Protein AF-A0A443RYJ1-F1 (afdb_monomer)

Nearest PDB structures (foldseek):
  1ex0-assembly1_A  TM=8.016E-01  e=7.151E-17  Homo sapiens
  1ggt-assembly1_B  TM=8.083E-01  e=1.925E-16  Homo sapiens
  1qrk-assembly1_A  TM=7.990E-01  e=4.206E-16  Homo sapiens
  5mhl-assembly2_B  TM=5.338E-01  e=6.058E-16  Homo sapiens
  5mho-assembly2_B  TM=5.524E-01  e=4.347E-14  Homo sapiens

Solvent-accessible surface area (backbone atoms only — not comparable to full-atom values): 17808 Å² total; per-residue (Å²): 108,95,91,37,70,67,52,54,51,51,52,53,52,52,32,58,76,70,74,47,83,57,54,92,80,34,75,87,70,40,74,78,73,61,84,78,42,59,46,78,46,81,45,71,63,94,70,47,59,59,56,49,69,49,56,37,35,44,37,40,33,30,73,32,90,55,64,43,64,28,44,39,35,40,39,31,29,16,25,40,89,84,73,45,77,71,35,79,47,46,76,50,74,48,81,42,79,45,50,47,62,33,71,52,78,46,82,46,79,49,49,35,88,54,35,53,92,45,54,40,58,82,48,24,34,37,40,40,39,38,40,39,41,95,85,49,74,41,73,53,71,50,74,52,56,40,53,81,63,68,57,47,75,49,63,66,60,62,44,55,47,75,37,81,46,61,38,35,43,40,45,63,40,69,33,88,54,67,36,39,81,27,33,39,39,37,40,33,95,74,37,80,72,45,77,47,79,50,78,61,42,48,49,63,38,74,46,79,48,76,46,80,47,58,40,80,55,56,44,77,42,60,35,42,38,37,39,37,26,78,66,78,42,73,34,56,38,76,48,71,30,37,27,40,68,80,79,81,79,76,66,75,76,78,71,54,66,70,64,54,50,55,50,49,54,55,50,51,52,53,53,53,50,53,52,50,55,50,50,55,51,51,53,52,50,50,54,52,51,53,53,52,54,51,55,55,56,54,56,58,60,65,70,68,79,77,77,90,83,90,88,135

InterPro domains:
  IPR008958 Transglutaminase, C-terminal [PF00927] (151-234)
  IPR013783 Immunoglobulin-like fold [G3DSA:2.60.40.10] (38-153)
  IPR013783 Immunoglobulin-like fold [G3DSA:2.60.40.10] (154-247)
  IPR036238 Transglutaminase, C-terminal domain superfamily [SSF49309] (37-135)
  IPR036238 Transglutaminase, C-terminal domain superfamily [SSF49309] (151-243)
  IPR050779 Protein-glutamine gamma-glutamyltransferases [PTHR11590] (2-244)

Structure (mmCIF, N/CA/C/O backbone):
data_AF-A0A443RYJ1-F1
#
_entry.id   AF-A0A443RYJ1-F1
#
loop_
_atom_site.group_PDB
_atom_site.id
_atom_site.type_symbol
_atom_site.label_atom_id
_atom_site.label_alt_id
_atom_site.label_comp_id
_atom_site.label_asym_id
_atom_site.label_entity_id
_atom_site.label_seq_id
_atom_site.pdbx_PDB_ins_code
_atom_site.Cartn_x
_atom_site.Cartn_y
_atom_site.Cartn_z
_atom_site.occupancy
_atom_site.B_iso_or_equiv
_atom_site.auth_seq_id
_atom_site.auth_comp_id
_atom_site.auth_asym_id
_atom_site.auth_atom_id
_atom_site.pdbx_PDB_model_num
ATOM 1 N N . MET A 1 1 ? -2.580 28.154 12.788 1.00 56.59 1 MET A N 1
ATOM 2 C CA . MET A 1 1 ? -2.345 26.842 13.431 1.00 56.59 1 MET A CA 1
ATOM 3 C C . MET A 1 1 ? -3.692 26.300 13.843 1.00 56.59 1 MET A C 1
ATOM 5 O O . MET A 1 1 ? -4.543 27.109 14.183 1.00 56.59 1 MET A O 1
ATOM 9 N N . GLU A 1 2 ? -3.867 24.984 13.816 1.00 75.62 2 GLU A N 1
ATOM 10 C CA . GLU A 1 2 ? -5.088 24.354 14.318 1.00 75.62 2 GLU A CA 1
ATOM 11 C C . GLU A 1 2 ? -5.260 24.658 15.823 1.00 75.62 2 GLU A C 1
ATOM 13 O O . GLU A 1 2 ? -4.316 24.532 16.605 1.00 75.62 2 GLU A O 1
ATOM 18 N N . GLY A 1 3 ? -6.439 25.135 16.216 1.00 79.31 3 GLY A N 1
ATOM 19 C CA . GLY A 1 3 ? -6.791 25.617 17.549 1.00 79.31 3 GLY A CA 1
ATOM 20 C C . GLY A 1 3 ? -6.580 27.115 17.810 1.00 79.31 3 GLY A C 1
ATOM 21 O O . GLY A 1 3 ? -6.865 27.556 18.928 1.00 79.31 3 GLY A O 1
ATOM 22 N N . SER A 1 4 ? -6.100 27.910 16.845 1.00 90.69 4 SER A N 1
ATOM 23 C CA . SER A 1 4 ? -5.816 29.336 17.085 1.00 90.69 4 SER A CA 1
ATOM 24 C C . SER A 1 4 ? -7.076 30.214 17.082 1.00 90.69 4 SER A C 1
ATOM 26 O O . SER A 1 4 ? -8.132 29.838 16.562 1.00 90.69 4 SER A O 1
ATOM 28 N N . TYR A 1 5 ? -6.982 31.406 17.683 1.00 90.69 5 TYR A N 1
ATOM 29 C CA . TYR A 1 5 ? -8.086 32.371 17.677 1.00 90.69 5 TYR A CA 1
ATOM 30 C C . TYR A 1 5 ? -8.423 32.808 16.246 1.00 90.69 5 TYR A C 1
ATOM 32 O O . TYR A 1 5 ? -9.590 32.845 15.863 1.00 90.69 5 TYR A O 1
ATOM 40 N N . GLU A 1 6 ? -7.396 33.057 15.437 1.00 92.56 6 GLU A N 1
ATOM 41 C CA . GLU A 1 6 ? -7.514 33.499 14.048 1.00 92.56 6 GLU A CA 1
ATOM 42 C C . GLU A 1 6 ? -8.189 32.443 13.171 1.00 92.56 6 GLU A C 1
ATOM 44 O O . GLU A 1 6 ? -9.046 32.776 12.354 1.00 92.56 6 GLU A O 1
ATOM 49 N N . GLU A 1 7 ? -7.852 31.164 13.357 1.00 91.44 7 GLU A N 1
ATOM 50 C CA . GLU A 1 7 ? -8.528 30.061 12.671 1.00 91.44 7 GLU A CA 1
ATOM 51 C C . GLU A 1 7 ? -10.011 30.013 13.053 1.00 91.44 7 GLU A C 1
ATOM 53 O O . GLU A 1 7 ? -10.878 29.936 12.181 1.00 91.44 7 GLU A O 1
ATOM 58 N N . ARG A 1 8 ? -10.314 30.109 14.353 1.00 89.50 8 ARG A N 1
ATOM 59 C CA . ARG A 1 8 ? -11.690 30.045 14.854 1.00 89.50 8 ARG A CA 1
ATOM 60 C C . ARG A 1 8 ? -12.530 31.224 14.357 1.00 89.50 8 ARG A C 1
ATOM 62 O O . ARG A 1 8 ? -13.692 31.022 14.003 1.00 89.50 8 ARG A O 1
ATOM 69 N N . GLU A 1 9 ? -11.967 32.426 14.296 1.00 90.81 9 GLU A N 1
ATOM 70 C CA . GLU A 1 9 ? -12.645 33.600 13.733 1.00 90.81 9 GLU A CA 1
ATOM 71 C C . GLU A 1 9 ? -12.829 33.489 12.216 1.00 90.81 9 GLU A C 1
ATOM 73 O O . GLU A 1 9 ? -13.923 33.753 11.710 1.00 90.81 9 GLU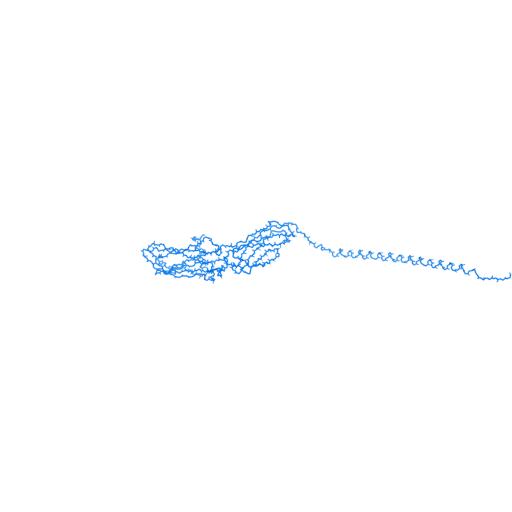 A O 1
ATOM 78 N N . SER A 1 10 ? -11.811 33.017 11.492 1.00 93.12 10 SER A N 1
ATOM 79 C CA . SER A 1 10 ? -11.907 32.739 10.054 1.00 93.12 10 SER A CA 1
ATOM 80 C C . SER A 1 10 ? -13.022 31.728 9.750 1.00 93.12 10 SER A C 1
ATOM 82 O O . SER A 1 10 ? -13.890 31.984 8.911 1.00 93.12 10 SER A O 1
ATOM 84 N N . TYR A 1 11 ? -13.076 30.628 10.509 1.00 90.75 11 TYR A N 1
ATOM 85 C CA . TYR A 1 11 ? -14.099 29.590 10.391 1.00 90.75 11 TYR A CA 1
ATOM 86 C C . TYR A 1 11 ? -15.515 30.131 10.631 1.00 90.75 11 TYR A C 1
ATOM 88 O O . TYR A 1 11 ? -16.419 29.897 9.824 1.00 90.75 11 TYR A O 1
ATOM 96 N N . LYS A 1 12 ? -15.717 30.910 11.703 1.00 89.88 12 LYS A N 1
ATOM 97 C CA . LYS A 1 12 ? -17.015 31.546 11.992 1.00 89.88 12 LYS A CA 1
ATOM 98 C C . LYS A 1 12 ? -17.438 32.502 10.877 1.00 89.88 12 LYS A C 1
ATOM 100 O O . LYS A 1 12 ? -18.604 32.502 10.480 1.00 89.88 12 LYS A O 1
ATOM 105 N N . LYS A 1 13 ? -16.505 33.317 10.373 1.00 92.69 13 LYS A N 1
ATOM 106 C CA . LYS A 1 13 ? -16.775 34.292 9.309 1.00 92.69 13 LYS A CA 1
ATOM 107 C C . LYS A 1 13 ? -17.199 33.597 8.015 1.00 92.69 13 LYS A C 1
ATOM 109 O O . LYS A 1 13 ? -18.188 34.013 7.416 1.00 92.69 13 LYS A O 1
ATOM 114 N N . ALA A 1 14 ? -16.507 32.523 7.637 1.00 93.25 14 ALA A N 1
ATOM 115 C CA . ALA A 1 14 ? -16.833 31.721 6.460 1.00 93.25 14 ALA A CA 1
ATOM 116 C C . ALA A 1 14 ? -18.205 31.033 6.581 1.00 93.25 14 ALA A C 1
ATOM 118 O O . ALA A 1 14 ? -19.018 31.104 5.659 1.00 93.25 14 ALA A O 1
ATOM 119 N N . ALA A 1 15 ? -18.502 30.424 7.736 1.00 92.25 15 ALA A N 1
ATOM 120 C CA . ALA A 1 15 ? -19.808 29.814 7.993 1.00 92.25 15 ALA A CA 1
ATOM 121 C C . ALA A 1 15 ? -20.946 30.838 7.838 1.00 92.25 15 ALA A C 1
ATOM 123 O O . ALA A 1 15 ? -21.931 30.583 7.144 1.00 92.25 15 ALA A O 1
ATOM 124 N N . LYS A 1 16 ? -20.758 32.043 8.395 1.00 90.50 16 LYS A N 1
ATOM 125 C CA . LYS A 1 16 ? -21.717 33.146 8.269 1.00 90.50 16 LYS A CA 1
ATOM 126 C C . LYS A 1 16 ? -21.886 33.612 6.820 1.00 90.50 16 LYS A C 1
ATOM 128 O O . LYS A 1 16 ? -23.019 33.827 6.404 1.00 90.50 16 LYS A O 1
ATOM 133 N N . SER A 1 17 ? -20.804 33.752 6.046 1.00 93.44 17 SER A N 1
ATOM 134 C CA . SER A 1 17 ? -20.896 34.172 4.637 1.00 93.44 17 SER A CA 1
ATOM 135 C C . SER A 1 17 ? -21.580 33.141 3.743 1.00 93.44 17 SER A C 1
ATOM 137 O O . SER A 1 17 ? -22.223 33.512 2.770 1.00 93.44 17 SER A O 1
ATOM 139 N N . LEU A 1 18 ? -21.457 31.856 4.082 1.00 92.50 18 LEU A N 1
ATOM 140 C CA . LEU A 1 18 ? -22.117 30.759 3.373 1.00 92.50 18 LEU A CA 1
ATOM 141 C C . LEU A 1 18 ? -23.562 30.527 3.849 1.00 92.50 18 LEU A C 1
ATOM 143 O O . LEU A 1 18 ? -24.242 29.661 3.309 1.00 92.50 18 LEU A O 1
ATOM 147 N N . GLY A 1 19 ? -24.032 31.264 4.863 1.00 89.88 19 GLY A N 1
ATOM 148 C CA . GLY A 1 19 ? -25.370 31.087 5.434 1.00 89.88 19 GLY A CA 1
ATOM 149 C C . GLY A 1 19 ? -25.571 29.739 6.134 1.00 89.88 19 GLY A C 1
ATOM 150 O O . GLY A 1 19 ? -26.708 29.316 6.326 1.00 89.88 19 GLY A O 1
ATOM 151 N N . ILE A 1 20 ? -24.486 29.055 6.513 1.00 88.00 20 ILE A N 1
ATOM 152 C CA . ILE A 1 20 ? -24.535 27.748 7.172 1.00 88.00 20 ILE A CA 1
ATOM 153 C C . ILE A 1 20 ? -24.283 27.884 8.674 1.00 88.00 20 ILE A C 1
ATOM 155 O O . ILE A 1 20 ? -23.434 28.652 9.126 1.00 88.00 20 ILE A O 1
ATOM 159 N N . LEU A 1 21 ? -25.003 27.086 9.460 1.00 82.06 21 LEU A N 1
ATOM 160 C CA . LEU A 1 21 ? -24.819 26.953 10.905 1.00 82.06 21 LEU A CA 1
ATOM 161 C C . LEU A 1 21 ? -24.220 25.574 11.199 1.00 82.06 21 LEU A C 1
ATOM 163 O O . LEU A 1 21 ? -24.965 24.615 11.409 1.00 82.06 21 LEU A O 1
ATOM 167 N N . PRO A 1 22 ? -22.883 25.433 11.182 1.00 81.44 22 PRO A N 1
ATOM 168 C CA . PRO A 1 22 ? -22.258 24.157 11.475 1.00 81.44 22 PRO A CA 1
ATOM 169 C C . PRO A 1 22 ? -22.555 23.747 12.920 1.00 81.44 22 PRO A C 1
ATOM 171 O O . PRO A 1 22 ? -22.496 24.560 13.846 1.00 81.44 22 PRO A O 1
ATOM 174 N N . VAL A 1 23 ? -22.840 22.458 13.114 1.00 79.38 23 VAL A N 1
ATOM 175 C CA . VAL A 1 23 ? -23.184 21.865 14.419 1.00 79.38 23 VAL A CA 1
ATOM 176 C C . VAL A 1 23 ? -22.124 22.177 15.482 1.00 79.38 23 VAL A C 1
ATOM 178 O O . VAL A 1 23 ? -22.462 22.412 16.635 1.00 79.38 23 VAL A O 1
ATOM 181 N N . SER A 1 24 ? -20.852 22.272 15.085 1.00 75.00 24 SER A N 1
ATOM 182 C CA . SER A 1 24 ? -19.718 22.631 15.949 1.00 75.00 24 SER A CA 1
ATOM 183 C C . SER A 1 24 ? -19.826 24.018 16.602 1.00 75.00 24 SER A C 1
ATOM 185 O O . SER A 1 24 ? -19.261 24.222 17.676 1.00 75.00 24 SER A O 1
ATOM 187 N N . LEU A 1 25 ? -20.539 24.968 15.986 1.00 76.12 25 LEU A N 1
ATOM 188 C CA . LEU A 1 25 ? -20.769 26.313 16.529 1.00 76.12 25 LEU A CA 1
ATOM 189 C C . LEU A 1 25 ? -22.054 26.401 17.359 1.00 76.12 25 LEU A C 1
ATOM 191 O O . LEU A 1 25 ? -22.255 27.387 18.067 1.00 76.12 25 LEU A O 1
ATOM 195 N N . ASN A 1 26 ? -22.913 25.381 17.301 1.00 75.19 26 ASN A N 1
ATOM 196 C CA . ASN A 1 26 ? -24.165 25.346 18.039 1.00 75.19 26 ASN A CA 1
ATOM 197 C C . ASN A 1 26 ? -24.058 24.398 19.239 1.00 75.19 26 ASN A C 1
ATOM 199 O O . ASN A 1 26 ? -24.340 23.205 19.145 1.00 75.19 26 ASN A O 1
ATOM 203 N N . ALA A 1 27 ? -23.705 24.956 20.397 1.00 65.69 27 ALA A N 1
ATOM 204 C CA . ALA A 1 27 ? -23.545 24.213 21.648 1.00 65.69 27 ALA A CA 1
ATOM 205 C C . ALA A 1 27 ? -24.803 23.436 22.097 1.00 65.69 27 ALA A C 1
ATOM 207 O O . ALA A 1 27 ? -24.683 22.516 22.902 1.00 65.69 27 ALA A O 1
ATOM 208 N N . SER A 1 28 ? -25.990 23.787 21.586 1.00 65.94 28 SER A N 1
ATOM 209 C CA . SER A 1 28 ? -27.242 23.059 21.840 1.00 65.94 28 SER A CA 1
ATOM 210 C C . SER A 1 28 ? -27.371 21.789 20.985 1.00 65.94 28 SER A C 1
ATOM 212 O O . SER A 1 28 ? -27.963 20.805 21.420 1.00 65.94 28 SER A O 1
ATOM 214 N N . LEU A 1 29 ? -26.789 21.796 19.778 1.00 62.88 29 LEU A N 1
ATOM 215 C CA . LEU A 1 29 ? -26.791 20.663 18.845 1.00 62.88 29 LEU A CA 1
ATOM 216 C C . LEU A 1 29 ? -25.584 19.740 19.025 1.00 62.88 29 LEU A C 1
ATOM 218 O O . LEU A 1 29 ? -25.635 18.589 18.596 1.00 62.88 29 LEU A O 1
ATOM 222 N N . VAL A 1 30 ? -24.508 20.215 19.660 1.00 61.97 30 VAL A N 1
ATOM 223 C CA . VAL A 1 30 ? -23.423 19.340 20.109 1.00 61.97 30 VAL A CA 1
ATOM 224 C C . VAL A 1 30 ? -23.990 18.457 21.221 1.00 61.97 30 VAL A C 1
ATOM 226 O O . VAL A 1 30 ? -24.342 18.982 22.282 1.00 61.97 30 VAL A O 1
ATOM 229 N N . PRO A 1 31 ? -24.081 17.125 21.035 1.00 58.62 31 PRO A N 1
ATOM 230 C CA . PRO A 1 31 ? -24.503 16.245 22.109 1.00 58.62 31 PRO A CA 1
ATOM 231 C C . PRO A 1 31 ? -23.588 16.514 23.299 1.00 58.62 31 PRO A C 1
ATOM 233 O O . PRO A 1 31 ? -22.368 16.382 23.167 1.00 58.62 31 PRO A O 1
ATOM 236 N N . LYS A 1 32 ? -24.147 16.913 24.453 1.00 56.31 32 LYS A N 1
ATOM 237 C CA . LYS A 1 32 ? -23.387 16.944 25.708 1.00 56.31 32 LYS A CA 1
ATOM 238 C C . LYS A 1 32 ? -22.836 15.541 25.865 1.00 56.31 32 LYS A C 1
ATOM 240 O O . LYS A 1 32 ? -23.599 14.636 26.196 1.00 56.31 32 LYS A O 1
ATOM 245 N N . SER A 1 33 ? -21.561 15.324 25.539 1.00 56.47 33 SER A N 1
ATOM 246 C CA . SER A 1 33 ? -21.002 13.985 25.578 1.00 56.47 33 SER A CA 1
ATOM 247 C C . SER A 1 33 ? -21.109 13.544 27.028 1.00 56.47 33 SER A C 1
ATOM 249 O O . SER A 1 33 ? -20.372 14.046 27.883 1.00 56.47 33 SER A O 1
ATOM 251 N N . GLY A 1 34 ? -22.066 12.664 27.335 1.00 58.44 34 GLY A N 1
ATOM 252 C CA . GLY A 1 34 ? -22.087 11.985 28.620 1.00 58.44 34 GLY A CA 1
ATOM 253 C C . GLY A 1 34 ? -20.680 11.448 28.838 1.00 58.44 34 GLY A C 1
ATOM 254 O O . GLY A 1 34 ? -20.067 10.994 27.871 1.00 58.44 34 GLY A O 1
ATOM 255 N N . LYS A 1 35 ? -20.132 11.606 30.053 1.00 65.31 35 LYS A N 1
ATOM 256 C CA . LYS A 1 35 ? -18.740 11.236 30.362 1.00 65.31 35 LYS A CA 1
ATOM 257 C C . LYS A 1 35 ? -18.427 9.894 29.696 1.00 65.31 35 LYS A C 1
ATOM 259 O O . LYS A 1 35 ? -19.008 8.873 30.073 1.00 65.31 35 LYS A O 1
ATOM 264 N N . ARG A 1 36 ? -17.604 9.935 28.642 1.00 72.88 36 ARG A N 1
ATOM 265 C CA . ARG A 1 36 ? -17.245 8.738 27.890 1.00 72.88 36 ARG A CA 1
ATOM 266 C C . ARG A 1 36 ? -16.379 7.906 28.813 1.00 72.88 36 ARG A C 1
ATOM 268 O O . ARG A 1 36 ? -15.362 8.371 29.318 1.00 72.88 36 ARG A O 1
ATOM 275 N N . ASP A 1 37 ? -16.847 6.700 29.085 1.00 85.25 37 ASP A N 1
ATOM 276 C CA . ASP A 1 37 ? -16.204 5.804 30.041 1.00 85.25 37 ASP A CA 1
ATOM 277 C C . ASP A 1 37 ? -15.295 4.788 29.336 1.00 85.25 37 ASP A C 1
ATOM 279 O O . ASP A 1 37 ? -14.469 4.161 29.993 1.00 85.25 37 ASP A O 1
ATOM 283 N N . VAL A 1 38 ? -15.457 4.599 28.023 1.00 90.88 38 VAL A N 1
ATOM 284 C CA . VAL A 1 38 ? -14.707 3.630 27.218 1.00 90.88 38 VAL A CA 1
ATOM 285 C C . VAL A 1 38 ? -13.989 4.374 26.103 1.00 90.88 38 VAL A C 1
ATOM 287 O O . VAL A 1 38 ? -14.617 5.132 25.372 1.00 90.88 38 VAL A O 1
ATOM 290 N N . PHE A 1 39 ? -12.688 4.135 25.983 1.00 93.19 39 PHE A N 1
ATOM 291 C CA . PHE A 1 39 ? -11.826 4.724 24.963 1.00 93.19 39 PHE A CA 1
ATOM 292 C C . PHE A 1 39 ? -11.201 3.626 24.108 1.00 93.19 39 PHE A C 1
ATOM 294 O O . PHE A 1 39 ? -10.863 2.557 24.625 1.00 93.19 39 PHE A O 1
ATOM 301 N N . ILE A 1 40 ? -11.018 3.908 22.820 1.00 95.62 40 ILE A N 1
ATOM 302 C CA . ILE A 1 40 ? -10.420 2.986 21.851 1.00 95.62 40 ILE A CA 1
ATOM 303 C C . ILE A 1 40 ? -9.136 3.605 21.308 1.00 95.62 40 ILE A C 1
ATOM 305 O O . ILE A 1 40 ? -9.076 4.800 21.031 1.00 95.62 40 ILE A O 1
ATOM 309 N N . LYS A 1 41 ? -8.106 2.782 21.124 1.00 96.94 41 LYS A N 1
ATOM 310 C CA . LYS A 1 41 ? -6.916 3.145 20.357 1.00 96.94 41 LYS A CA 1
ATOM 311 C C . LYS A 1 41 ? -6.502 1.997 19.451 1.00 96.94 41 LYS A C 1
ATOM 313 O O . LYS A 1 41 ? -6.338 0.871 19.922 1.00 96.94 41 LYS A O 1
ATOM 318 N N . ILE A 1 42 ? -6.274 2.298 18.179 1.00 97.75 42 ILE A N 1
ATOM 319 C CA . ILE A 1 42 ? -5.706 1.356 17.214 1.00 97.75 42 ILE A CA 1
ATOM 320 C C . ILE A 1 42 ? -4.185 1.546 17.194 1.00 97.75 42 ILE A C 1
ATOM 322 O O . ILE A 1 42 ? -3.675 2.666 17.260 1.00 97.75 42 ILE A O 1
ATOM 326 N N . LYS A 1 43 ? -3.442 0.440 17.150 1.00 96.81 43 LYS A N 1
ATOM 327 C CA . LYS A 1 43 ? -2.006 0.425 16.858 1.00 96.81 43 LYS A CA 1
ATOM 328 C C . LYS A 1 43 ? -1.751 -0.499 15.676 1.00 96.81 43 LYS A C 1
ATOM 330 O O . LYS A 1 43 ? -1.882 -1.717 15.807 1.00 96.81 43 LYS A O 1
ATOM 335 N N . THR A 1 44 ? -1.370 0.094 14.559 1.00 95.38 44 THR A N 1
ATOM 336 C CA . THR A 1 44 ? -0.912 -0.579 13.342 1.00 95.38 44 THR A CA 1
ATOM 337 C C . THR A 1 44 ? 0.611 -0.756 13.366 1.00 95.38 44 THR A C 1
ATOM 339 O O . THR A 1 44 ? 1.288 -0.135 14.197 1.00 95.38 44 THR A O 1
ATOM 342 N N . PRO A 1 45 ? 1.171 -1.635 12.519 1.00 92.50 45 PRO A N 1
ATOM 343 C CA . PRO A 1 45 ? 2.610 -1.676 12.302 1.00 92.50 45 PRO A CA 1
ATOM 344 C C . PRO A 1 45 ? 3.065 -0.403 11.574 1.00 92.50 45 PRO A C 1
ATOM 346 O O . PRO A 1 45 ? 2.294 0.207 10.836 1.00 92.50 45 PRO A O 1
ATOM 349 N N . THR A 1 46 ? 4.320 -0.001 11.784 1.00 89.06 46 THR A N 1
ATOM 350 C CA . THR A 1 46 ? 4.902 1.162 11.093 1.00 89.06 46 THR A CA 1
ATOM 351 C C . THR A 1 46 ? 5.067 0.894 9.599 1.00 89.06 46 THR A C 1
ATOM 353 O O . THR A 1 46 ? 4.797 1.766 8.783 1.00 89.06 46 THR A O 1
ATOM 356 N N . THR A 1 47 ? 5.491 -0.320 9.252 1.00 88.12 47 THR A N 1
ATOM 357 C CA . THR A 1 47 ? 5.651 -0.806 7.881 1.00 88.12 47 THR A CA 1
ATOM 358 C C . THR A 1 47 ? 5.151 -2.246 7.804 1.00 88.12 47 THR A C 1
ATOM 360 O O . THR A 1 47 ? 5.233 -2.993 8.784 1.00 88.12 47 THR A O 1
ATOM 363 N N . ALA A 1 48 ? 4.613 -2.645 6.653 1.00 91.81 48 ALA A N 1
ATOM 364 C CA . ALA A 1 48 ? 4.361 -4.048 6.344 1.00 91.81 48 ALA A CA 1
ATOM 365 C C . ALA A 1 48 ? 4.562 -4.286 4.852 1.00 91.81 48 ALA A C 1
ATOM 367 O O . ALA A 1 48 ? 4.114 -3.490 4.022 1.00 91.81 48 ALA A O 1
ATOM 368 N N . ASN A 1 49 ? 5.205 -5.402 4.527 1.00 90.19 49 ASN A N 1
ATOM 369 C CA . ASN A 1 49 ? 5.396 -5.805 3.146 1.00 90.19 49 ASN A CA 1
ATOM 370 C C . ASN A 1 49 ? 4.091 -6.344 2.572 1.00 90.19 49 ASN A C 1
ATOM 372 O O . ASN A 1 49 ? 3.327 -7.050 3.239 1.00 90.19 49 ASN A O 1
ATOM 376 N N . LEU A 1 50 ? 3.875 -6.060 1.295 1.00 90.12 50 LEU A N 1
ATOM 377 C CA . LEU A 1 50 ? 2.802 -6.672 0.536 1.00 90.12 50 LEU A CA 1
ATOM 378 C C . LEU A 1 50 ? 3.033 -8.188 0.415 1.00 90.12 50 LEU A C 1
ATOM 380 O O . LEU A 1 50 ? 4.091 -8.626 -0.032 1.00 90.12 50 LEU A O 1
ATOM 384 N N . GLY A 1 51 ? 2.032 -8.985 0.789 1.00 89.25 51 GLY A N 1
ATOM 385 C CA . GLY A 1 51 ? 2.097 -10.449 0.744 1.00 89.25 51 GLY A CA 1
ATOM 386 C C . GLY A 1 51 ? 2.482 -11.121 2.063 1.00 89.25 51 GLY A C 1
ATOM 387 O O . GLY A 1 51 ? 2.426 -12.351 2.148 1.00 89.25 51 GLY A O 1
ATOM 388 N N . ASP A 1 52 ? 2.797 -10.340 3.098 1.00 91.19 52 ASP A N 1
ATOM 389 C CA . ASP A 1 52 ? 3.035 -10.834 4.452 1.00 91.19 52 ASP A CA 1
ATOM 390 C C . ASP A 1 52 ? 1.782 -10.740 5.329 1.00 91.19 52 ASP A C 1
ATOM 392 O O . ASP A 1 52 ? 0.906 -9.889 5.158 1.00 91.19 52 ASP A O 1
ATOM 396 N N . THR A 1 53 ? 1.678 -11.636 6.305 1.00 93.12 53 THR A N 1
ATOM 397 C CA . THR A 1 53 ? 0.650 -11.525 7.340 1.00 93.12 53 THR A CA 1
ATOM 398 C C . THR A 1 53 ? 0.966 -10.314 8.211 1.00 93.12 53 THR A C 1
ATOM 400 O O . THR A 1 53 ? 2.039 -10.258 8.811 1.00 93.12 53 THR A O 1
ATOM 403 N N . PHE A 1 54 ? 0.031 -9.373 8.338 1.00 93.94 54 PHE A N 1
ATOM 404 C CA . PHE A 1 54 ? 0.191 -8.235 9.243 1.00 93.94 54 PHE A CA 1
ATOM 405 C C . PHE A 1 54 ? -0.732 -8.372 10.454 1.00 93.94 54 PHE A C 1
ATOM 407 O O . PHE A 1 54 ? -1.747 -9.075 10.432 1.00 93.94 54 PHE A O 1
ATOM 414 N N . SER A 1 55 ? -0.360 -7.707 11.546 1.00 95.00 55 SER A N 1
ATOM 415 C CA . SER A 1 55 ? -1.163 -7.679 12.765 1.00 95.00 55 SER A CA 1
ATOM 416 C C . SER A 1 55 ? -1.356 -6.257 13.257 1.00 95.00 55 SER A C 1
ATOM 418 O O . SER A 1 55 ? -0.449 -5.430 13.179 1.00 95.00 55 SER A O 1
ATOM 420 N N . PHE A 1 56 ? -2.539 -5.979 13.787 1.00 96.56 56 PHE A N 1
ATOM 421 C CA . PHE A 1 56 ? -2.844 -4.718 14.447 1.00 96.56 56 PHE A CA 1
ATOM 422 C C . PHE A 1 56 ? -3.481 -4.983 15.805 1.00 96.56 56 PHE A C 1
ATOM 424 O O . PHE A 1 56 ? -3.998 -6.068 16.090 1.00 96.56 56 PHE A O 1
ATOM 431 N N . ARG A 1 57 ? -3.404 -3.982 16.677 1.00 97.44 57 ARG A N 1
ATOM 432 C CA . ARG A 1 57 ? -3.873 -4.083 18.056 1.00 97.44 57 ARG A CA 1
ATOM 433 C C . ARG A 1 57 ?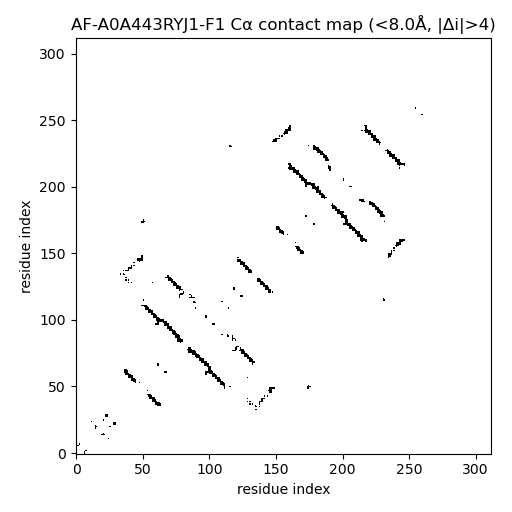 -4.948 -3.057 18.319 1.00 97.44 57 ARG A C 1
ATOM 435 O O . ARG A 1 57 ? -4.762 -1.876 18.036 1.00 97.44 57 ARG A O 1
ATOM 442 N N . VAL A 1 58 ? -6.033 -3.510 18.926 1.00 97.56 58 VAL A N 1
ATOM 443 C CA . VAL A 1 58 ? -7.083 -2.645 19.456 1.00 97.56 58 VAL A CA 1
ATOM 444 C C . VAL A 1 58 ? -6.940 -2.615 20.967 1.00 97.56 58 VAL A C 1
ATOM 446 O O . VAL A 1 58 ? -7.019 -3.649 21.629 1.00 97.56 58 VAL A O 1
ATOM 449 N N . ILE A 1 59 ? -6.703 -1.426 21.508 1.00 97.31 59 ILE A N 1
ATOM 450 C CA . ILE A 1 59 ? -6.594 -1.175 22.941 1.00 97.31 59 ILE A CA 1
ATOM 451 C C . ILE A 1 59 ? -7.900 -0.530 23.388 1.00 97.31 59 ILE A C 1
ATOM 453 O O . ILE A 1 59 ? -8.222 0.579 22.965 1.00 97.31 59 ILE A O 1
ATOM 457 N N . LEU A 1 60 ? -8.634 -1.223 24.252 1.00 95.94 60 LEU A N 1
ATOM 458 C CA . LEU A 1 60 ? -9.836 -0.713 24.898 1.00 95.94 60 LEU A CA 1
ATOM 459 C C . LEU A 1 60 ? -9.510 -0.324 26.332 1.00 95.94 60 LEU A C 1
ATOM 461 O O . LEU A 1 60 ? -8.994 -1.145 27.085 1.00 95.94 60 LEU A O 1
ATOM 465 N N . ARG A 1 61 ? -9.837 0.903 26.730 1.00 95.25 61 ARG A N 1
ATOM 466 C CA . ARG A 1 61 ? -9.628 1.398 28.094 1.00 95.25 61 ARG A CA 1
ATOM 467 C C . ARG A 1 61 ? -10.956 1.760 28.734 1.00 95.25 61 ARG A C 1
ATOM 469 O O . ARG A 1 61 ? -11.673 2.615 28.223 1.00 95.25 61 ARG A O 1
ATOM 476 N N . ASN A 1 62 ? -11.241 1.166 29.888 1.00 94.44 62 ASN A N 1
ATOM 477 C CA . ASN A 1 62 ? -12.360 1.546 30.738 1.00 94.44 62 ASN A CA 1
ATOM 478 C C . ASN A 1 62 ? -11.883 2.554 31.794 1.00 94.44 62 ASN A C 1
ATOM 480 O O . ASN A 1 62 ? -11.118 2.209 32.687 1.00 94.44 62 ASN A O 1
ATOM 484 N N . ALA A 1 63 ? -12.339 3.800 31.721 1.00 91.25 63 ALA A N 1
ATOM 485 C CA . ALA A 1 63 ? -12.075 4.826 32.731 1.00 91.25 63 ALA A CA 1
ATOM 486 C C . ALA A 1 63 ? -13.049 4.759 33.926 1.00 91.25 63 ALA A C 1
ATOM 488 O O . ALA A 1 63 ? -12.835 5.416 34.947 1.00 91.25 63 ALA A O 1
ATOM 489 N N . SER A 1 64 ? -14.112 3.958 33.821 1.00 89.06 64 SER A N 1
ATOM 490 C CA . SER A 1 64 ? -15.138 3.817 34.852 1.00 89.06 64 SER A CA 1
ATOM 491 C C . SER A 1 64 ? -14.631 3.016 36.062 1.00 89.06 64 SER A C 1
ATOM 493 O O . SER A 1 64 ? -13.870 2.055 35.906 1.00 89.06 64 SER A O 1
ATOM 495 N N . PRO A 1 65 ? -15.105 3.324 37.285 1.00 90.81 65 PRO A N 1
ATOM 496 C CA . PRO A 1 65 ? -14.858 2.493 38.466 1.00 90.81 65 PRO A CA 1
ATOM 497 C C . PRO A 1 65 ? -15.677 1.188 38.475 1.00 90.81 65 PRO A C 1
ATOM 499 O O . PRO A 1 65 ? -15.499 0.367 39.372 1.00 90.81 65 PRO A O 1
ATOM 502 N N . LYS A 1 66 ? -16.574 0.986 37.500 1.00 92.31 66 LYS A N 1
ATOM 503 C CA . LYS A 1 66 ? -17.381 -0.232 37.326 1.00 92.31 66 LYS A CA 1
ATOM 504 C C . LYS A 1 66 ? -16.917 -1.001 36.089 1.00 92.31 66 LYS A C 1
ATOM 506 O O . LYS A 1 66 ? -16.489 -0.385 35.113 1.00 92.31 66 LYS A O 1
ATOM 511 N N . SER A 1 67 ? -17.030 -2.327 36.117 1.00 93.00 67 SER A N 1
ATOM 512 C CA . SER A 1 67 ? -16.811 -3.154 34.927 1.00 93.00 67 SER A CA 1
ATOM 513 C C . SER A 1 67 ? -17.835 -2.824 33.838 1.00 93.00 67 SER A C 1
ATOM 515 O O . SER A 1 67 ? -18.950 -2.362 34.114 1.00 93.00 67 SER A O 1
ATOM 517 N N . LYS A 1 68 ? -17.440 -3.027 32.581 1.00 91.81 68 LYS A N 1
ATOM 518 C CA . LYS A 1 68 ? -18.252 -2.698 31.410 1.00 91.81 68 LYS A CA 1
ATOM 519 C C . LYS A 1 68 ? -18.296 -3.867 30.443 1.00 91.81 68 LYS A C 1
ATOM 521 O O . LYS A 1 68 ? -17.264 -4.444 30.120 1.00 91.81 68 LYS A O 1
ATOM 526 N N . LYS A 1 69 ? -19.502 -4.169 29.964 1.00 94.50 69 LYS A N 1
ATOM 527 C CA . LYS A 1 69 ? -19.721 -5.013 28.789 1.00 94.50 69 LYS A CA 1
ATOM 528 C C . LYS A 1 69 ? -19.778 -4.110 27.561 1.00 94.50 69 LYS A C 1
ATOM 530 O O . LYS A 1 69 ? -20.506 -3.114 27.565 1.00 94.50 69 LYS A O 1
ATOM 535 N N . VAL A 1 70 ? -18.983 -4.442 26.557 1.00 95.00 70 VAL A N 1
ATOM 536 C CA . VAL A 1 70 ? -18.798 -3.669 25.331 1.00 95.00 70 VAL A CA 1
ATOM 537 C C . VAL A 1 70 ? -18.955 -4.612 24.146 1.00 95.00 70 VAL A C 1
ATOM 539 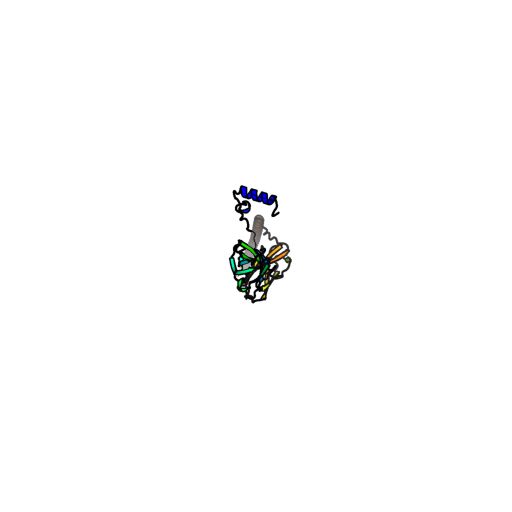O O . VAL A 1 70 ? -18.303 -5.652 24.105 1.00 95.00 70 VAL A O 1
ATOM 542 N N . LEU A 1 71 ? -19.797 -4.248 23.182 1.00 96.44 71 LEU A N 1
ATOM 543 C CA . LEU A 1 71 ? -19.813 -4.882 21.868 1.00 96.44 71 LEU A CA 1
ATOM 544 C C . LEU A 1 71 ? -18.761 -4.183 21.006 1.00 96.44 71 LEU A C 1
ATOM 546 O O . LEU A 1 71 ? -18.932 -3.017 20.646 1.00 96.44 71 LEU A O 1
ATOM 550 N N . LEU A 1 72 ? -17.661 -4.878 20.737 1.00 97.19 72 LEU A N 1
ATOM 551 C CA . LEU A 1 72 ? -16.583 -4.402 19.885 1.00 97.19 72 LEU A CA 1
ATOM 552 C C . LEU A 1 72 ? -16.782 -4.931 18.467 1.00 97.19 72 LEU A C 1
ATOM 554 O O . LEU A 1 72 ? -16.719 -6.143 18.268 1.00 97.19 72 LEU A O 1
ATOM 558 N N . SER A 1 73 ? -16.939 -4.029 17.507 1.00 97.88 73 SER A N 1
ATOM 559 C CA . SER A 1 73 ? -16.945 -4.332 16.078 1.00 97.88 73 SER A CA 1
ATOM 560 C C . SER A 1 73 ? -15.677 -3.790 15.429 1.00 97.88 73 SER A C 1
ATOM 562 O O . SER A 1 73 ? -15.274 -2.661 15.701 1.00 97.88 73 SER A O 1
ATOM 564 N N . VAL A 1 74 ? -15.047 -4.599 14.584 1.00 97.81 74 VAL A N 1
ATOM 565 C CA . VAL A 1 74 ? -13.849 -4.248 13.820 1.00 97.81 74 VAL A CA 1
ATOM 566 C C . VAL A 1 74 ? -14.104 -4.573 12.363 1.00 97.81 74 VAL A C 1
ATOM 568 O O . VAL A 1 74 ? -14.460 -5.711 12.054 1.00 97.81 74 VAL A O 1
ATOM 571 N N . VAL A 1 75 ? -13.883 -3.596 11.493 1.00 97.62 75 VAL A N 1
ATOM 572 C CA . VAL A 1 75 ? -13.966 -3.743 10.040 1.00 97.62 75 VAL A CA 1
ATOM 573 C C . VAL A 1 75 ? -12.632 -3.315 9.446 1.00 97.62 75 VAL A C 1
ATOM 575 O O . VAL A 1 75 ? -12.054 -2.309 9.848 1.00 97.62 75 VAL A O 1
ATOM 578 N N . VAL A 1 76 ? -12.121 -4.116 8.521 1.00 97.44 76 VAL A N 1
ATOM 579 C CA . VAL A 1 76 ? -10.947 -3.803 7.713 1.00 97.44 76 VAL A CA 1
ATOM 580 C C . VAL A 1 76 ? -11.393 -3.799 6.263 1.00 97.44 76 VAL A C 1
ATOM 582 O O . VAL A 1 76 ? -11.884 -4.818 5.769 1.00 97.44 76 VAL A O 1
ATOM 585 N N . SER A 1 77 ? -11.226 -2.672 5.589 1.00 97.00 77 SER A N 1
ATOM 586 C CA . SER A 1 77 ? -11.569 -2.475 4.181 1.00 97.00 77 SER A CA 1
ATOM 587 C C . SER A 1 77 ? -10.348 -2.011 3.398 1.00 97.00 77 SER A C 1
ATOM 589 O O . SER A 1 77 ? -9.461 -1.359 3.945 1.00 97.00 77 SER A O 1
ATOM 591 N N . SER A 1 78 ? -10.275 -2.356 2.116 1.00 95.56 78 SER A N 1
ATOM 592 C CA . SER A 1 78 ? -9.447 -1.604 1.174 1.00 95.56 78 SER A CA 1
ATOM 593 C C . SER A 1 78 ? -10.155 -0.302 0.815 1.00 95.56 78 SER A C 1
ATOM 595 O O . SER A 1 78 ? -11.387 -0.259 0.752 1.00 95.56 78 SER A O 1
ATOM 597 N N . VAL A 1 79 ? -9.385 0.762 0.602 1.00 94.62 79 VAL A N 1
ATOM 598 C CA . VAL A 1 79 ? -9.923 2.095 0.309 1.00 94.62 79 VAL A CA 1
ATOM 599 C C . VAL A 1 79 ? -9.327 2.651 -0.970 1.00 94.62 79 VAL A C 1
ATOM 601 O O . VAL A 1 79 ? -8.132 2.513 -1.223 1.00 94.62 79 VAL A O 1
ATOM 604 N N . TYR A 1 80 ? -10.170 3.311 -1.756 1.00 92.81 80 TYR A N 1
ATOM 605 C CA . TYR A 1 80 ? -9.721 4.123 -2.879 1.00 92.81 80 TYR A CA 1
ATOM 606 C C . TYR A 1 80 ? -9.005 5.378 -2.374 1.00 92.81 80 TYR A C 1
ATOM 608 O O . TYR A 1 80 ? -9.240 5.848 -1.255 1.00 92.81 80 TYR A O 1
ATOM 616 N N . TYR A 1 81 ? -8.196 5.998 -3.234 1.00 86.56 81 TYR A N 1
ATOM 617 C CA . TYR A 1 81 ? -7.575 7.290 -2.911 1.00 86.56 81 TYR A CA 1
ATOM 618 C C . TYR A 1 81 ? -8.610 8.397 -2.633 1.00 86.56 81 TYR A C 1
ATOM 620 O O . TYR A 1 81 ? -8.311 9.362 -1.931 1.00 86.56 81 TYR A O 1
ATOM 628 N N . SER A 1 82 ? -9.826 8.254 -3.175 1.00 90.50 82 SER A N 1
ATOM 629 C CA . SER A 1 82 ? -10.982 9.135 -2.964 1.00 90.50 82 SER A CA 1
ATOM 630 C C . SER A 1 82 ? -11.664 8.952 -1.607 1.00 90.50 82 SER A C 1
ATOM 632 O O . SER A 1 82 ? -12.685 9.583 -1.348 1.00 90.50 82 SER A O 1
ATOM 634 N N . ASP A 1 83 ? -11.118 8.090 -0.752 1.00 88.81 83 ASP A N 1
ATOM 635 C CA . ASP A 1 83 ? -11.613 7.788 0.588 1.00 88.81 83 ASP A CA 1
ATOM 636 C C . ASP A 1 83 ? -12.939 7.014 0.657 1.00 88.81 83 ASP A C 1
ATOM 638 O O . ASP A 1 83 ? -13.578 6.922 1.707 1.00 88.81 83 ASP A O 1
ATOM 642 N N . SER A 1 84 ? -13.348 6.410 -0.455 1.00 91.44 84 SER A N 1
ATOM 643 C CA . SER A 1 84 ? -14.447 5.449 -0.489 1.00 91.44 84 SER A CA 1
ATOM 644 C C . SER A 1 84 ? -13.942 4.040 -0.184 1.00 91.44 84 SER A C 1
ATOM 646 O O . SER A 1 84 ? -12.898 3.624 -0.694 1.00 91.44 84 SER A O 1
ATOM 648 N N . ASP A 1 85 ? -14.700 3.292 0.617 1.00 92.50 85 ASP A N 1
ATOM 649 C CA . ASP A 1 85 ? -14.446 1.868 0.826 1.00 92.50 85 ASP A CA 1
ATOM 650 C C . ASP A 1 85 ? -14.668 1.092 -0.470 1.00 92.50 85 ASP A C 1
ATOM 652 O O . ASP A 1 85 ? -15.605 1.365 -1.223 1.00 92.50 85 ASP A O 1
ATOM 656 N N . ALA A 1 86 ? -13.803 0.113 -0.714 1.00 93.62 86 ALA A N 1
ATOM 657 C CA . ALA A 1 86 ? -13.875 -0.731 -1.890 1.00 93.62 86 ALA A CA 1
ATOM 658 C C . ALA A 1 86 ? -14.336 -2.147 -1.541 1.00 93.62 86 ALA A C 1
ATOM 660 O O . ALA A 1 86 ? -15.467 -2.528 -1.837 1.00 93.62 86 ALA A O 1
ATOM 661 N N . TYR A 1 87 ? -13.488 -2.920 -0.859 1.00 95.75 87 TYR A N 1
ATOM 662 C CA . TYR A 1 87 ? -13.807 -4.287 -0.459 1.00 95.75 87 TYR A CA 1
ATOM 663 C C . TYR A 1 87 ? -13.547 -4.505 1.025 1.00 95.75 87 TYR A C 1
ATOM 665 O O . TYR A 1 87 ? -12.504 -4.130 1.559 1.00 95.75 87 TYR A O 1
ATOM 673 N N . THR A 1 88 ? -14.464 -5.202 1.697 1.00 96.56 88 THR A N 1
ATOM 674 C CA . THR A 1 88 ? -14.237 -5.669 3.066 1.00 96.56 88 THR A CA 1
ATOM 675 C C . THR A 1 88 ? -13.267 -6.855 3.070 1.00 96.56 88 THR A C 1
ATOM 677 O O . THR A 1 88 ? -13.539 -7.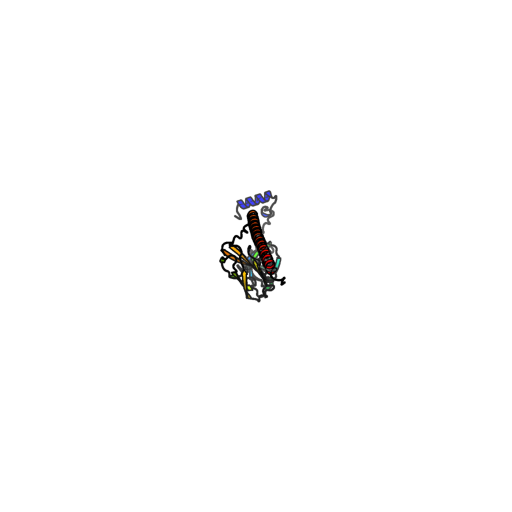936 2.535 1.00 96.56 88 THR A O 1
ATOM 680 N N . ILE A 1 89 ? -12.118 -6.651 3.705 1.00 96.31 89 ILE A N 1
ATOM 681 C CA . ILE A 1 89 ? -11.064 -7.650 3.897 1.00 96.31 89 ILE A CA 1
ATOM 682 C C . ILE A 1 89 ? -11.422 -8.550 5.075 1.00 96.31 89 ILE A C 1
ATOM 684 O O . ILE A 1 89 ? -11.456 -9.769 4.929 1.00 96.31 89 ILE A O 1
ATOM 688 N N . TYR A 1 90 ? -11.737 -7.943 6.219 1.00 95.69 90 TYR A N 1
ATOM 689 C CA . TYR A 1 90 ? -12.029 -8.638 7.468 1.00 95.69 90 TYR A CA 1
ATOM 690 C C . TYR A 1 90 ? -13.134 -7.905 8.230 1.00 95.69 90 TYR A C 1
ATOM 692 O O . TYR A 1 90 ? -13.164 -6.678 8.262 1.00 95.69 90 TYR A O 1
ATOM 700 N N . SER A 1 91 ? -14.033 -8.647 8.871 1.00 96.38 91 SER A N 1
ATOM 701 C CA . SER A 1 91 ? -15.062 -8.084 9.744 1.00 96.38 91 SER A CA 1
ATOM 702 C C . SER A 1 91 ? -15.305 -9.009 10.927 1.00 96.38 91 SER A C 1
ATOM 704 O O . SER A 1 91 ? -15.376 -10.228 10.773 1.00 96.38 91 SER A O 1
ATOM 706 N N . SER A 1 92 ? -15.413 -8.441 12.125 1.00 96.44 92 SER A N 1
ATOM 707 C CA . SER A 1 92 ? -15.736 -9.203 13.328 1.00 96.44 92 SER A CA 1
ATOM 708 C C . SER A 1 92 ? -16.479 -8.352 14.343 1.00 96.44 92 SER A C 1
ATOM 710 O O . SER A 1 92 ? -16.212 -7.160 14.475 1.00 96.44 92 SER A O 1
ATOM 712 N N . ALA A 1 93 ? -17.368 -8.983 15.103 1.00 96.62 93 ALA A N 1
ATOM 713 C CA . ALA A 1 93 ? -18.031 -8.376 16.245 1.00 96.62 93 ALA A CA 1
ATOM 714 C C . ALA A 1 93 ? -17.972 -9.333 17.437 1.00 96.62 93 ALA A C 1
ATOM 716 O O . ALA A 1 93 ? -18.216 -10.531 17.289 1.00 96.62 93 ALA A O 1
ATOM 717 N N . LYS A 1 94 ? -17.637 -8.825 18.625 1.00 96.06 94 LYS A N 1
ATOM 718 C CA . LYS A 1 94 ? -17.584 -9.636 19.847 1.00 96.06 94 LYS A CA 1
ATOM 719 C C . LYS A 1 94 ? -17.953 -8.853 21.094 1.00 96.06 94 LYS A C 1
ATOM 721 O O . LYS A 1 94 ? -17.640 -7.672 21.227 1.00 96.06 94 LYS A O 1
ATOM 726 N N . ASN A 1 95 ? -18.581 -9.547 22.036 1.00 96.38 95 ASN A N 1
ATOM 727 C CA . ASN A 1 95 ? -18.849 -9.016 23.365 1.00 96.38 95 ASN A CA 1
ATOM 728 C C . ASN A 1 95 ? -17.619 -9.188 24.253 1.00 96.38 95 ASN A C 1
ATOM 730 O O . ASN A 1 95 ? -17.054 -10.276 24.346 1.00 96.38 95 ASN A O 1
ATOM 734 N N . ILE A 1 96 ? -17.218 -8.108 24.910 1.00 95.00 96 ILE A N 1
ATOM 735 C CA . ILE A 1 96 ? -16.018 -8.044 25.735 1.00 95.00 96 ILE A CA 1
ATOM 736 C C . ILE A 1 96 ? -16.387 -7.451 27.083 1.00 95.00 96 ILE A C 1
ATOM 738 O O . ILE A 1 96 ? -17.091 -6.443 27.162 1.00 95.00 96 ILE A O 1
ATOM 742 N N . GLN A 1 97 ? -15.906 -8.077 28.150 1.00 95.00 97 GLN A N 1
ATOM 743 C CA . GLN A 1 97 ? -16.011 -7.538 29.494 1.00 95.00 97 GLN A CA 1
ATOM 744 C C . GLN A 1 97 ? -14.663 -6.951 29.906 1.00 95.00 97 GLN A C 1
ATOM 746 O O . GLN A 1 97 ? -13.685 -7.679 30.014 1.00 95.00 97 GLN A O 1
ATOM 751 N N . ILE A 1 98 ? -14.638 -5.642 30.155 1.00 94.81 98 ILE A N 1
ATOM 752 C CA . ILE A 1 98 ? -13.455 -4.909 30.618 1.00 94.81 98 ILE A CA 1
ATOM 753 C C . ILE A 1 98 ? -13.664 -4.570 32.092 1.00 94.81 98 ILE A C 1
ATOM 755 O O . ILE A 1 98 ? -14.724 -4.042 32.468 1.00 94.81 98 ILE A O 1
ATOM 759 N N . LEU A 1 99 ? -12.686 -4.866 32.949 1.00 95.06 99 LEU A N 1
ATOM 760 C CA . LEU A 1 99 ? -12.803 -4.595 34.378 1.00 95.06 99 LEU A CA 1
ATOM 761 C C . LEU A 1 99 ? -12.685 -3.095 34.672 1.00 95.06 99 LEU A C 1
ATOM 763 O O . LEU A 1 99 ? -12.451 -2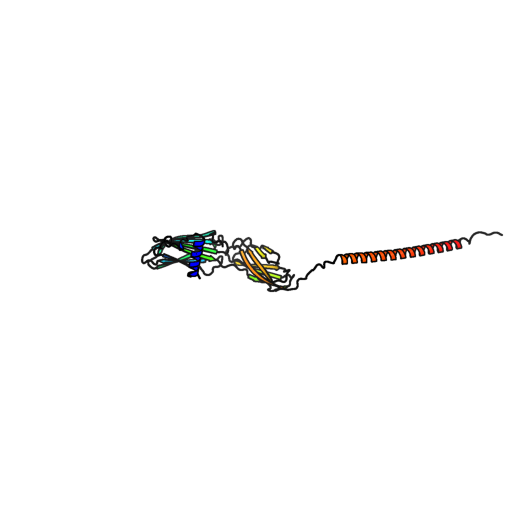.252 33.800 1.00 95.06 99 LEU A O 1
ATOM 767 N N . LYS A 1 100 ? -12.936 -2.737 35.932 1.00 94.50 100 LYS A N 1
ATOM 768 C CA . LYS A 1 100 ? -12.845 -1.353 36.409 1.00 94.50 100 LYS A CA 1
ATOM 769 C C . LYS A 1 100 ? -11.433 -0.804 36.183 1.00 94.50 100 LYS A C 1
ATOM 771 O O . LYS A 1 100 ? -10.464 -1.460 36.551 1.00 94.50 100 LYS A O 1
ATOM 776 N N . ARG A 1 101 ? -11.325 0.412 35.638 1.00 93.38 101 ARG A N 1
ATOM 777 C CA . ARG A 1 101 ? -10.039 1.105 35.408 1.00 93.38 101 ARG A CA 1
ATOM 778 C C . ARG A 1 101 ? -8.999 0.298 34.607 1.00 93.38 101 ARG A C 1
ATOM 780 O O . ARG A 1 101 ? -7.813 0.607 34.669 1.00 93.38 101 ARG A O 1
ATOM 787 N N . GLU A 1 102 ? -9.428 -0.717 33.862 1.00 95.06 102 GLU A N 1
ATOM 788 C CA . GLU A 1 102 ? -8.543 -1.623 33.133 1.00 95.06 102 GLU A CA 1
ATOM 789 C C . GLU A 1 102 ? -8.369 -1.183 31.673 1.00 95.06 102 GLU A C 1
ATOM 791 O O . GLU A 1 102 ? -9.219 -0.496 31.095 1.00 95.06 102 GLU A O 1
ATOM 796 N N . SER A 1 103 ? -7.252 -1.592 31.069 1.00 95.56 103 SER A N 1
ATOM 797 C CA . SER A 1 103 ? -7.065 -1.572 29.621 1.00 95.56 103 SER A CA 1
ATOM 798 C C . SER A 1 103 ? -6.857 -2.988 29.094 1.00 95.56 103 SER A C 1
ATOM 800 O O . SER A 1 103 ? -5.961 -3.689 29.552 1.00 95.56 103 SER A O 1
ATOM 802 N N . GLN A 1 104 ? -7.647 -3.383 28.102 1.00 95.44 104 GLN A N 1
ATOM 803 C CA . GLN A 1 104 ? -7.550 -4.677 27.442 1.00 95.44 104 GLN A CA 1
ATOM 804 C C . GLN A 1 104 ? -7.030 -4.490 26.019 1.00 95.44 104 GLN A C 1
ATOM 806 O O . GLN A 1 104 ? -7.521 -3.642 25.274 1.00 95.44 104 GLN A O 1
ATOM 811 N N . THR A 1 105 ? -6.035 -5.288 25.635 1.00 97.00 105 THR A N 1
ATOM 812 C CA . THR A 1 105 ? -5.481 -5.281 24.276 1.00 97.00 105 THR A CA 1
ATOM 813 C C . THR A 1 105 ? -5.920 -6.531 23.537 1.00 97.00 105 THR A C 1
ATOM 815 O O . THR A 1 105 ? -5.837 -7.636 24.066 1.00 97.00 105 THR A O 1
ATOM 818 N N . ILE A 1 106 ? -6.378 -6.348 22.307 1.00 96.56 106 ILE A N 1
ATOM 819 C CA . ILE A 1 106 ? -6.843 -7.417 21.436 1.00 96.56 106 ILE A CA 1
ATOM 820 C C . ILE A 1 106 ? -6.006 -7.376 20.169 1.00 96.56 106 ILE A C 1
ATOM 822 O O . ILE A 1 106 ? -5.940 -6.345 19.499 1.00 96.56 106 ILE A O 1
ATOM 826 N N . ASN A 1 107 ? -5.392 -8.508 19.848 1.00 96.75 107 ASN A N 1
ATOM 827 C CA . ASN A 1 107 ? -4.581 -8.661 18.652 1.00 96.75 107 ASN A CA 1
ATOM 828 C C . ASN A 1 107 ? -5.446 -9.235 17.528 1.00 96.75 107 ASN A C 1
ATOM 830 O O . ASN A 1 107 ? -6.170 -10.208 17.740 1.00 96.75 107 ASN A O 1
ATOM 834 N N . TYR A 1 108 ? -5.346 -8.634 16.348 1.00 96.31 108 TYR A N 1
ATOM 835 C CA . TYR A 1 108 ? -5.960 -9.118 15.119 1.00 96.31 108 TYR A CA 1
ATOM 836 C C . TYR A 1 108 ? -4.859 -9.464 14.126 1.00 96.31 108 TYR A C 1
ATOM 838 O O . TYR A 1 108 ? -3.868 -8.739 14.016 1.00 96.31 108 TYR A O 1
ATOM 846 N N . LEU A 1 109 ? -5.039 -10.580 13.429 1.00 95.62 109 LEU A N 1
ATOM 847 C CA . LEU A 1 109 ? -4.125 -11.088 12.417 1.00 95.62 109 LEU A CA 1
ATOM 848 C C . LEU A 1 109 ? -4.877 -11.128 11.090 1.00 95.62 109 LEU A C 1
ATOM 850 O O . LEU A 1 109 ? -5.957 -11.714 11.036 1.00 95.62 109 LEU A O 1
ATOM 854 N N . VAL A 1 110 ? -4.314 -10.522 10.050 1.00 94.94 110 VAL A N 1
ATOM 855 C CA . VAL A 1 110 ? -4.907 -10.514 8.708 1.00 94.94 110 VAL A CA 1
ATOM 856 C C . VAL A 1 110 ? -3.923 -11.181 7.759 1.00 94.94 110 VAL A C 1
ATOM 858 O O . VAL A 1 110 ? -2.761 -10.767 7.664 1.00 94.94 110 VAL A O 1
ATOM 861 N N . LYS A 1 111 ? -4.363 -12.257 7.102 1.00 93.56 111 LYS A N 1
ATOM 862 C CA . LYS A 1 111 ? -3.500 -13.070 6.246 1.00 93.56 111 LYS A CA 1
ATOM 863 C C . LYS A 1 111 ? -3.493 -12.537 4.811 1.00 93.56 111 LYS A C 1
ATOM 865 O O . LYS A 1 111 ? -4.473 -11.931 4.388 1.00 93.56 111 LYS A O 1
ATOM 870 N N . PRO A 1 112 ? -2.432 -12.814 4.033 1.00 91.56 112 PRO A N 1
ATOM 871 C CA . PRO A 1 112 ? -2.346 -12.413 2.627 1.00 91.56 112 PRO A CA 1
ATOM 872 C C . PRO A 1 112 ? -3.531 -12.885 1.782 1.00 91.56 112 PRO A C 1
ATOM 874 O O . PRO A 1 112 ? -4.019 -12.151 0.931 1.00 91.56 112 PRO A O 1
ATOM 877 N N . GLU A 1 113 ? -4.031 -14.087 2.063 1.00 91.12 113 GLU A N 1
ATOM 878 C CA . GLU A 1 113 ? -5.202 -14.681 1.408 1.00 91.12 113 GLU A CA 1
ATOM 879 C C . GLU A 1 113 ? -6.476 -13.833 1.570 1.00 91.12 113 GLU A C 1
ATOM 881 O O . GLU A 1 113 ? -7.316 -13.815 0.673 1.00 91.12 113 GLU A O 1
ATOM 886 N N . ASP A 1 114 ? -6.604 -13.099 2.681 1.00 92.31 114 ASP A N 1
ATOM 887 C CA . ASP A 1 114 ? -7.790 -12.292 2.981 1.00 92.31 114 ASP A CA 1
ATOM 888 C C . ASP A 1 114 ? -7.807 -10.972 2.201 1.00 92.31 114 ASP A C 1
ATOM 890 O O . ASP A 1 114 ? -8.888 -10.429 1.940 1.00 92.31 114 ASP A O 1
ATOM 894 N N . TYR A 1 115 ? -6.621 -10.439 1.870 1.00 92.88 115 TYR A N 1
ATOM 895 C CA . TYR A 1 115 ? -6.472 -9.076 1.361 1.00 92.88 115 TYR A CA 1
ATOM 896 C C . TYR A 1 115 ? -5.901 -8.966 -0.055 1.00 92.88 115 TYR A C 1
ATOM 898 O O . TYR A 1 115 ? -6.312 -8.044 -0.748 1.00 92.88 115 TYR A O 1
ATOM 906 N N . ILE A 1 116 ? -5.008 -9.851 -0.525 1.00 89.88 116 ILE A N 1
ATOM 907 C CA . ILE A 1 116 ? -4.273 -9.647 -1.797 1.00 89.88 116 ILE A CA 1
ATOM 908 C C . ILE A 1 116 ? -5.224 -9.375 -2.969 1.00 89.88 116 ILE A C 1
ATOM 910 O O . ILE A 1 116 ? -5.033 -8.412 -3.700 1.00 89.88 116 ILE A O 1
ATOM 914 N N . SER A 1 117 ? -6.279 -10.177 -3.118 1.00 88.94 117 SER A N 1
ATOM 915 C CA . SER A 1 117 ? -7.248 -10.048 -4.218 1.00 88.94 117 SER A CA 1
ATOM 916 C C . SER A 1 117 ? -8.237 -8.888 -4.058 1.00 88.94 117 SER A C 1
ATOM 918 O O . SER A 1 117 ? -9.022 -8.621 -4.964 1.00 88.94 117 SER A O 1
ATOM 920 N N . LYS A 1 118 ? -8.226 -8.225 -2.900 1.00 92.25 118 LYS A N 1
ATOM 921 C CA . LYS A 1 118 ? -9.137 -7.137 -2.528 1.00 92.25 118 LYS A CA 1
ATOM 922 C C . LYS A 1 118 ? -8.423 -5.795 -2.403 1.00 92.25 118 LYS A C 1
ATOM 924 O O . LYS A 1 118 ? -9.089 -4.785 -2.178 1.00 92.25 118 LYS A O 1
ATOM 929 N N . LEU A 1 119 ? -7.094 -5.770 -2.487 1.00 90.75 119 LEU A N 1
ATOM 930 C CA . LEU A 1 119 ? -6.344 -4.524 -2.472 1.00 90.75 119 LEU A CA 1
ATOM 931 C C . LEU A 1 119 ? -6.588 -3.750 -3.759 1.00 90.75 119 LEU A C 1
ATOM 933 O O . LEU A 1 119 ? -6.667 -4.305 -4.852 1.00 90.75 119 LEU A O 1
ATOM 937 N N . ILE A 1 120 ? -6.726 -2.447 -3.581 1.00 87.75 120 ILE A N 1
ATOM 938 C CA . ILE A 1 120 ? -6.899 -1.453 -4.631 1.00 87.75 120 ILE A CA 1
ATOM 939 C C . ILE A 1 120 ? -5.989 -0.276 -4.262 1.00 87.75 120 ILE A C 1
ATOM 941 O O . ILE A 1 120 ? -5.478 -0.241 -3.141 1.00 87.75 120 ILE A O 1
ATOM 945 N N . ASP A 1 121 ? -5.748 0.625 -5.214 1.00 82.44 121 ASP A N 1
ATOM 946 C CA . ASP A 1 121 ? -5.164 1.960 -5.060 1.00 82.44 121 ASP A CA 1
ATOM 947 C C . ASP A 1 121 ? -4.139 2.118 -3.938 1.00 82.44 121 ASP A C 1
ATOM 949 O O . ASP A 1 121 ? -4.457 2.250 -2.754 1.00 82.44 121 ASP A O 1
ATOM 953 N N . PHE A 1 122 ? -2.866 2.174 -4.328 1.00 85.38 122 PHE A N 1
ATOM 954 C CA . PHE A 1 122 ? -1.757 2.390 -3.396 1.00 85.38 122 PHE A CA 1
ATOM 955 C C . PHE A 1 122 ? -1.694 1.353 -2.260 1.00 85.38 122 PHE A C 1
ATOM 957 O O . PHE A 1 122 ? -1.030 1.591 -1.254 1.00 85.38 122 PHE A O 1
ATOM 964 N N . ASN A 1 123 ? -2.380 0.212 -2.403 1.00 89.94 123 ASN A N 1
ATOM 965 C CA . ASN A 1 123 ? -2.448 -0.859 -1.412 1.00 89.94 123 ASN A CA 1
ATOM 966 C C . ASN A 1 123 ? -2.812 -0.328 -0.014 1.00 89.94 123 ASN A C 1
ATOM 968 O O . ASN A 1 123 ? -2.169 -0.669 0.982 1.00 89.94 123 ASN A O 1
ATOM 972 N N . THR A 1 124 ? -3.820 0.546 0.058 1.00 92.25 124 THR A N 1
ATOM 973 C CA . THR A 1 124 ? -4.245 1.170 1.319 1.00 92.25 124 THR A CA 1
ATOM 974 C C . THR A 1 124 ? -5.441 0.443 1.921 1.00 92.25 124 THR A C 1
ATOM 976 O O . THR A 1 124 ? -6.416 0.125 1.239 1.00 92.25 124 THR A O 1
ATOM 979 N N . ILE A 1 125 ? -5.379 0.213 3.231 1.00 94.88 125 ILE A N 1
ATOM 980 C CA . ILE A 1 125 ? -6.480 -0.323 4.025 1.00 94.88 125 ILE A CA 1
ATOM 981 C C . ILE A 1 125 ? -6.918 0.677 5.092 1.00 94.88 125 ILE A C 1
ATOM 983 O O . ILE A 1 125 ? -6.107 1.420 5.654 1.00 94.88 125 ILE A O 1
ATOM 987 N N . ARG A 1 126 ? -8.207 0.654 5.414 1.00 96.31 126 ARG A N 1
ATOM 988 C CA . ARG A 1 126 ? -8.799 1.330 6.563 1.00 96.31 126 ARG A CA 1
ATOM 989 C C . ARG A 1 126 ? -9.186 0.283 7.595 1.00 96.31 126 ARG A C 1
ATOM 991 O O . ARG A 1 126 ? -9.747 -0.759 7.270 1.00 96.31 126 ARG A O 1
ATOM 998 N N . ILE A 1 127 ? -8.854 0.564 8.847 1.00 97.38 127 ILE A N 1
ATOM 999 C CA . ILE A 1 127 ? -9.276 -0.217 10.002 1.00 97.38 127 ILE A CA 1
ATOM 1000 C C . ILE A 1 127 ? -10.214 0.668 10.803 1.00 97.38 127 ILE A C 1
ATOM 1002 O O . ILE A 1 127 ? -9.785 1.678 11.359 1.00 97.38 127 ILE A O 1
ATOM 1006 N N . GLU A 1 128 ? -11.470 0.263 10.892 1.00 97.50 128 GLU A N 1
ATOM 1007 C CA . GLU A 1 128 ? -12.496 0.932 11.675 1.00 97.50 128 GLU A CA 1
ATOM 1008 C C . GLU A 1 128 ? -12.862 0.085 12.883 1.00 97.50 128 GLU A C 1
ATOM 1010 O O . GLU A 1 128 ? -13.055 -1.133 12.794 1.00 97.50 128 GLU A O 1
ATOM 1015 N N . VAL A 1 129 ? -12.965 0.734 14.038 1.00 97.88 129 VAL A N 1
ATOM 1016 C CA . VAL A 1 129 ? -13.304 0.071 15.290 1.00 97.88 129 VAL A CA 1
ATOM 1017 C C . VAL A 1 129 ? -14.412 0.836 15.988 1.00 97.88 129 VAL A C 1
ATOM 1019 O O . VAL A 1 129 ? -14.262 2.010 16.318 1.00 97.88 129 VAL A O 1
ATOM 1022 N N . VAL A 1 130 ? -15.505 0.135 16.276 1.00 96.94 130 VAL A N 1
ATOM 1023 C CA . VAL A 1 130 ? -16.657 0.646 17.021 1.00 96.94 130 VAL A CA 1
ATOM 1024 C C . VAL A 1 130 ? -16.770 -0.115 18.337 1.00 96.94 130 VAL A C 1
ATOM 1026 O O . VAL A 1 130 ? -16.870 -1.340 18.347 1.00 96.94 130 VAL A O 1
ATOM 1029 N N . ALA A 1 131 ? -16.806 0.597 19.460 1.00 95.38 131 ALA A N 1
ATOM 1030 C CA . ALA A 1 131 ? -17.096 0.036 20.775 1.00 95.38 131 ALA A CA 1
ATOM 1031 C C . ALA A 1 131 ? -18.436 0.574 21.281 1.00 95.38 131 ALA A C 1
ATOM 1033 O O . ALA A 1 131 ? -18.554 1.735 21.678 1.00 95.38 131 ALA A O 1
ATOM 1034 N N . LYS A 1 132 ? -19.456 -0.286 21.311 1.00 93.88 132 LYS A N 1
ATOM 1035 C CA . LYS A 1 132 ? -20.779 0.050 21.842 1.00 93.88 132 LYS A CA 1
ATOM 1036 C C . LYS A 1 132 ? -20.901 -0.408 23.291 1.00 93.88 132 LYS A C 1
ATOM 1038 O O . LYS A 1 132 ? -20.758 -1.588 23.600 1.00 93.88 132 LYS A O 1
ATOM 1043 N N . SER A 1 133 ? -21.201 0.531 24.180 1.00 90.81 133 SER A N 1
ATOM 1044 C CA . SER A 1 133 ? -21.482 0.293 25.597 1.00 90.81 133 SER A CA 1
ATOM 1045 C C . SER A 1 133 ? -22.888 0.779 25.956 1.00 90.81 133 SER A C 1
ATOM 1047 O O . SER A 1 133 ? -23.552 1.450 25.169 1.00 90.81 133 SER A O 1
ATOM 1049 N N . ASN A 1 134 ? -23.334 0.509 27.182 1.00 85.06 134 ASN A N 1
ATOM 1050 C CA . ASN A 1 134 ? -24.615 1.019 27.675 1.00 85.06 134 ASN A CA 1
ATOM 1051 C C . ASN A 1 134 ? -24.688 2.552 27.805 1.00 85.06 134 ASN A C 1
ATOM 1053 O O . ASN A 1 134 ? -25.780 3.096 27.914 1.00 85.06 134 ASN A O 1
ATOM 1057 N N . LYS A 1 135 ? -23.544 3.245 27.830 1.00 79.50 135 LYS A N 1
ATOM 1058 C CA . LYS A 1 135 ? -23.465 4.706 27.980 1.00 79.50 135 LYS A CA 1
ATOM 1059 C C . LYS A 1 135 ? -23.204 5.446 26.668 1.00 79.50 135 LYS A C 1
ATOM 1061 O O . LYS A 1 135 ? -23.154 6.671 26.679 1.00 79.50 135 LYS A O 1
ATOM 1066 N N . GLY A 1 136 ? -23.005 4.726 25.567 1.00 84.31 136 GLY A N 1
ATOM 1067 C CA . GLY A 1 136 ? -22.716 5.329 24.273 1.00 84.31 136 GLY A CA 1
ATOM 1068 C C . GLY A 1 136 ? -21.812 4.474 23.400 1.00 84.31 136 GLY A C 1
ATOM 1069 O O . GLY A 1 136 ? -21.441 3.349 23.755 1.00 84.31 136 GLY A O 1
ATOM 1070 N N . VAL A 1 137 ? -21.470 5.052 22.255 1.00 90.06 137 VAL A N 1
ATOM 1071 C CA . VAL A 1 137 ? -20.608 4.473 21.229 1.00 90.06 137 VAL A CA 1
ATOM 1072 C C . VAL A 1 137 ? -19.331 5.297 21.162 1.00 90.06 137 VAL A C 1
ATOM 1074 O O . VAL A 1 137 ? -19.395 6.522 21.101 1.00 90.06 137 VAL A O 1
ATOM 1077 N N . GLU A 1 138 ? -18.192 4.619 21.181 1.00 91.88 138 GLU A N 1
ATOM 1078 C CA . GLU A 1 138 ? -16.906 5.197 20.801 1.00 91.88 138 GLU A CA 1
ATOM 1079 C C . GLU A 1 138 ? -16.507 4.588 19.453 1.00 91.88 138 GLU A C 1
ATOM 1081 O O . GLU A 1 138 ? -16.754 3.404 19.204 1.00 91.88 138 GLU A O 1
ATOM 1086 N N . TRP A 1 139 ? -15.919 5.393 18.579 1.00 94.06 139 TRP A N 1
ATOM 1087 C CA . TRP A 1 139 ? -15.448 4.966 17.268 1.00 94.06 139 TRP A CA 1
ATOM 1088 C C . TRP A 1 139 ? -14.097 5.606 16.982 1.00 94.06 139 TRP A C 1
ATOM 1090 O O . TRP A 1 139 ? -13.831 6.737 17.389 1.00 94.06 139 TRP A O 1
ATOM 1100 N N . THR A 1 140 ? -13.238 4.858 16.308 1.00 96.31 140 THR A N 1
ATOM 1101 C CA . THR A 1 140 ? -11.958 5.347 15.813 1.00 96.31 140 THR A CA 1
ATOM 1102 C C . THR A 1 140 ? -11.597 4.581 14.555 1.00 96.31 140 THR A C 1
ATOM 1104 O O . THR A 1 140 ? -11.925 3.400 14.414 1.00 96.31 140 THR A O 1
ATOM 1107 N N . GLU A 1 141 ? -10.886 5.252 13.665 1.00 96.50 141 GLU A N 1
ATOM 1108 C CA . GLU A 1 141 ? -10.342 4.656 12.462 1.00 96.50 141 GLU A CA 1
ATOM 1109 C C . GLU A 1 141 ? -8.847 4.947 12.339 1.00 96.50 141 GLU A C 1
ATOM 1111 O O . GLU A 1 141 ? -8.297 5.870 12.947 1.00 96.50 141 GLU A O 1
ATOM 1116 N N . THR A 1 142 ? -8.156 4.125 11.564 1.00 96.31 142 THR A N 1
ATOM 1117 C CA . THR A 1 142 ? -6.771 4.365 11.163 1.00 96.31 142 THR A CA 1
ATOM 1118 C C . THR A 1 142 ? -6.552 3.750 9.793 1.00 96.31 142 THR A C 1
ATOM 1120 O O . THR A 1 142 ? -7.025 2.647 9.519 1.00 96.31 142 THR A O 1
ATOM 1123 N N . LYS A 1 143 ? -5.808 4.453 8.941 1.00 94.12 143 LYS A N 1
ATOM 1124 C CA . LYS A 1 143 ? -5.384 3.944 7.638 1.00 94.12 143 LYS A CA 1
ATOM 1125 C C . LYS A 1 143 ? -3.958 3.426 7.709 1.00 94.12 143 LYS A C 1
ATOM 1127 O O . LYS A 1 143 ? -3.130 3.933 8.466 1.00 94.12 143 LYS A O 1
ATOM 1132 N N . PHE A 1 144 ? -3.691 2.409 6.912 1.00 89.94 144 PHE A N 1
ATOM 1133 C CA . PHE A 1 144 ? -2.393 1.774 6.792 1.00 89.94 144 PHE A CA 1
ATOM 1134 C C . PHE A 1 144 ? -2.167 1.425 5.320 1.00 89.94 144 PHE A C 1
ATOM 1136 O O . PHE A 1 144 ? -3.058 0.865 4.688 1.00 89.94 144 PHE A O 1
ATOM 1143 N N . ALA A 1 145 ? -1.002 1.762 4.773 1.00 91.88 145 ALA A N 1
ATOM 1144 C CA . ALA A 1 145 ? -0.618 1.390 3.415 1.00 91.88 145 ALA A CA 1
ATOM 1145 C C . ALA A 1 145 ? 0.536 0.390 3.469 1.00 91.88 145 ALA A C 1
ATOM 1147 O O . ALA A 1 145 ? 1.468 0.556 4.263 1.00 91.88 145 ALA A O 1
ATOM 1148 N N . PHE A 1 146 ? 0.465 -0.645 2.633 1.00 91.88 146 PHE A N 1
ATOM 1149 C CA . PHE A 1 146 ? 1.584 -1.567 2.461 1.00 91.88 146 PHE A CA 1
ATOM 1150 C C . PHE A 1 146 ? 2.768 -0.858 1.803 1.00 91.88 146 PHE A C 1
ATOM 1152 O O . PHE A 1 146 ? 2.607 0.123 1.075 1.00 91.88 146 PHE A O 1
ATOM 1159 N N . GLU A 1 147 ? 3.970 -1.366 2.057 1.00 88.75 147 GLU A N 1
ATOM 1160 C CA . GLU A 1 147 ? 5.177 -0.813 1.459 1.00 88.75 147 GLU A CA 1
ATOM 1161 C C . GLU A 1 147 ? 5.139 -0.942 -0.070 1.00 88.75 147 GLU A C 1
ATOM 1163 O O . GLU A 1 147 ? 4.817 -1.997 -0.626 1.00 88.75 147 GLU A O 1
ATOM 1168 N N . GLU A 1 148 ? 5.454 0.159 -0.750 1.00 82.06 148 GLU A N 1
ATOM 1169 C CA . GLU A 1 148 ? 5.482 0.211 -2.205 1.00 82.06 148 GLU A CA 1
ATOM 1170 C C . GLU A 1 148 ? 6.616 -0.670 -2.736 1.00 82.06 148 GLU A C 1
ATOM 1172 O O . GLU A 1 148 ? 7.793 -0.467 -2.418 1.00 82.06 148 GLU A O 1
ATOM 1177 N N . LEU A 1 149 ? 6.280 -1.630 -3.600 1.00 85.62 149 LEU A N 1
ATOM 1178 C CA . LEU A 1 149 ? 7.298 -2.443 -4.243 1.00 85.62 149 LEU A CA 1
ATOM 1179 C C . LEU A 1 149 ? 8.049 -1.602 -5.277 1.00 85.62 149 LEU A C 1
ATOM 1181 O O . LEU A 1 149 ? 7.476 -1.178 -6.282 1.00 85.62 149 LEU A O 1
ATOM 1185 N N . ARG A 1 150 ? 9.353 -1.417 -5.064 1.00 84.12 150 ARG A N 1
ATOM 1186 C CA . ARG A 1 150 ? 10.234 -0.711 -6.000 1.00 84.12 150 ARG A CA 1
ATOM 1187 C C . ARG A 1 150 ? 11.023 -1.684 -6.865 1.00 84.12 150 ARG A C 1
ATOM 1189 O O . ARG A 1 150 ? 11.571 -2.673 -6.381 1.00 84.12 150 ARG A O 1
ATOM 1196 N N . LEU A 1 151 ? 11.129 -1.363 -8.150 1.00 93.62 151 LEU A N 1
ATOM 1197 C CA . LEU A 1 151 ? 11.969 -2.081 -9.099 1.00 93.62 151 LEU A CA 1
ATOM 1198 C C . LEU A 1 151 ? 13.422 -1.637 -8.915 1.00 93.62 151 LEU A C 1
ATOM 1200 O O . LEU A 1 151 ? 13.722 -0.446 -8.813 1.00 93.62 151 LEU A O 1
ATOM 1204 N N . SER A 1 152 ? 14.351 -2.588 -8.924 1.00 95.56 152 SER A N 1
ATOM 1205 C CA . SER A 1 152 ? 15.776 -2.265 -8.892 1.00 95.56 152 SER A CA 1
ATOM 1206 C C . SER A 1 152 ? 16.282 -2.036 -10.314 1.00 95.56 152 SER A C 1
ATOM 1208 O O . SER A 1 152 ? 16.110 -2.876 -11.197 1.00 95.56 152 SER A O 1
ATOM 1210 N N . LEU A 1 153 ? 16.879 -0.871 -10.560 1.00 96.88 153 LEU A N 1
ATOM 1211 C CA . LEU A 1 153 ? 17.254 -0.419 -11.898 1.00 96.88 153 LEU A CA 1
ATOM 1212 C C . LEU A 1 153 ? 18.773 -0.278 -12.019 1.00 96.88 153 LEU A C 1
ATOM 1214 O O . LEU A 1 153 ? 19.412 0.354 -11.177 1.00 96.88 153 LEU A O 1
ATOM 1218 N N . LYS A 1 154 ? 19.351 -0.797 -13.107 1.00 97.56 154 LYS A N 1
ATOM 1219 C CA . LYS A 1 154 ? 20.752 -0.554 -13.486 1.00 97.56 154 LYS A CA 1
ATOM 1220 C C . LYS A 1 154 ? 20.813 0.099 -14.856 1.00 97.56 154 LYS A C 1
ATOM 1222 O O . LYS A 1 154 ? 20.374 -0.473 -15.850 1.00 97.56 154 LYS A O 1
ATOM 1227 N N . TYR A 1 155 ? 21.361 1.305 -14.911 1.00 96.69 155 TYR A N 1
ATOM 1228 C CA . TYR A 1 155 ? 21.433 2.098 -16.134 1.00 96.69 155 TYR A CA 1
ATOM 1229 C C . TYR A 1 155 ? 22.574 3.121 -16.061 1.00 96.69 155 TYR A C 1
ATOM 1231 O O . TYR A 1 155 ? 22.994 3.510 -14.967 1.00 96.69 155 TYR A O 1
ATOM 1239 N N . PRO A 1 156 ? 23.094 3.578 -17.212 1.00 95.94 156 PRO A N 1
ATOM 1240 C CA . PRO A 1 156 ? 24.080 4.650 -17.251 1.00 95.94 156 PRO A CA 1
ATOM 1241 C C . PRO A 1 156 ? 23.455 5.991 -16.847 1.00 95.94 156 PRO A C 1
ATOM 1243 O O . PRO A 1 156 ? 22.390 6.365 -17.332 1.00 95.94 156 PRO A O 1
ATOM 1246 N N . LYS A 1 157 ? 24.152 6.767 -16.009 1.00 95.44 157 LYS A N 1
ATOM 1247 C CA . LYS A 1 157 ? 23.714 8.123 -15.621 1.00 95.44 157 LYS A CA 1
ATOM 1248 C C . LYS A 1 157 ? 23.810 9.134 -16.767 1.00 95.44 157 LYS A C 1
ATOM 1250 O O . LYS A 1 157 ? 23.117 10.148 -16.742 1.00 95.44 157 LYS A O 1
ATOM 1255 N N . SER A 1 158 ? 24.674 8.873 -17.748 1.00 95.50 158 SER A N 1
ATOM 1256 C CA . SER A 1 158 ? 24.885 9.731 -18.912 1.00 95.50 158 SER A CA 1
ATOM 1257 C C . SER A 1 158 ? 25.050 8.900 -20.179 1.00 95.50 158 SER A C 1
ATOM 1259 O O . SER A 1 158 ? 25.765 7.897 -20.157 1.00 95.50 158 SER A O 1
ATOM 1261 N N . VAL A 1 159 ? 24.394 9.304 -21.269 1.00 95.00 159 VAL A N 1
ATOM 1262 C CA . VAL A 1 159 ? 24.452 8.607 -22.564 1.00 95.00 159 VAL A CA 1
ATOM 1263 C C . VAL A 1 159 ? 24.590 9.590 -23.728 1.00 95.00 159 VAL A C 1
ATOM 1265 O O . VAL A 1 159 ? 23.981 10.659 -23.705 1.00 95.00 159 VAL A O 1
ATOM 1268 N N . PRO A 1 160 ? 25.368 9.259 -24.771 1.00 93.44 160 PRO A N 1
ATOM 1269 C CA . PRO A 1 160 ? 25.431 10.079 -25.971 1.00 93.44 160 PRO A CA 1
ATOM 1270 C C . PRO A 1 160 ? 24.122 10.032 -26.774 1.00 93.44 160 PRO A C 1
ATOM 1272 O O . PRO A 1 160 ? 23.487 8.986 -26.908 1.00 93.44 160 PRO A O 1
ATOM 1275 N N . ILE A 1 161 ? 23.747 11.171 -27.358 1.00 93.12 161 ILE A N 1
ATOM 1276 C CA . ILE A 1 161 ? 22.616 11.286 -28.288 1.00 93.12 161 ILE A CA 1
ATOM 1277 C C . ILE A 1 161 ? 22.765 10.312 -29.472 1.00 93.12 161 ILE A C 1
ATOM 1279 O O . ILE A 1 161 ? 23.862 10.117 -30.000 1.00 93.12 161 ILE A O 1
ATOM 1283 N N . ASN A 1 162 ? 21.652 9.727 -29.921 1.00 90.81 162 ASN A N 1
ATOM 1284 C CA . ASN A 1 162 ? 21.569 8.777 -31.039 1.00 90.81 162 ASN A CA 1
ATOM 1285 C C . ASN A 1 162 ? 22.459 7.532 -30.880 1.00 90.81 162 ASN A C 1
ATOM 1287 O O . ASN A 1 162 ? 22.907 6.947 -31.868 1.00 90.81 162 ASN A O 1
ATOM 1291 N N . LYS A 1 163 ? 22.736 7.122 -29.640 1.00 92.69 163 LYS A N 1
ATOM 1292 C CA . LYS A 1 163 ? 23.434 5.873 -29.337 1.00 92.69 163 LYS A CA 1
ATOM 1293 C C . LYS A 1 163 ? 22.548 4.963 -28.505 1.00 92.69 163 LYS A C 1
ATOM 1295 O O . LYS A 1 163 ? 21.812 5.416 -27.630 1.00 92.69 163 LYS A O 1
ATOM 1300 N N . HIS A 1 164 ? 22.640 3.671 -28.803 1.00 94.19 164 HIS A N 1
ATOM 1301 C CA . HIS A 1 164 ? 21.976 2.647 -28.018 1.00 94.19 164 HIS A CA 1
ATOM 1302 C C . HIS A 1 164 ? 22.599 2.563 -26.626 1.00 94.19 164 HIS A C 1
ATOM 1304 O O . HIS A 1 164 ? 23.822 2.545 -26.487 1.00 94.19 164 HIS A O 1
ATOM 1310 N N . PHE A 1 165 ? 21.757 2.451 -25.608 1.00 95.00 165 PHE A N 1
ATOM 1311 C CA . PHE A 1 165 ? 22.166 2.159 -24.241 1.00 95.00 165 PHE A CA 1
ATOM 1312 C C . PHE A 1 165 ? 21.236 1.118 -23.618 1.00 95.00 165 PHE A C 1
ATOM 1314 O O . PHE A 1 165 ? 20.113 0.910 -24.084 1.00 95.00 165 PHE A O 1
ATOM 1321 N N . LYS A 1 166 ? 21.727 0.438 -22.580 1.00 95.88 166 LYS A N 1
ATOM 1322 C CA . LYS A 1 166 ? 20.995 -0.616 -21.874 1.00 95.88 166 LYS A CA 1
ATOM 1323 C C . LYS A 1 166 ? 20.449 -0.096 -20.549 1.00 95.88 166 LYS A C 1
ATOM 1325 O O . LYS A 1 166 ? 21.168 0.565 -19.802 1.00 95.88 166 LYS A O 1
ATOM 1330 N N . LEU A 1 167 ? 19.200 -0.441 -20.265 1.00 96.69 167 LEU A N 1
ATOM 1331 C CA . LEU A 1 167 ? 18.559 -0.286 -18.965 1.00 96.69 167 LEU A CA 1
ATOM 1332 C C . LEU A 1 167 ? 18.139 -1.676 -18.493 1.00 96.69 167 LEU A C 1
ATOM 1334 O O . LEU A 1 167 ? 17.367 -2.356 -19.167 1.00 96.69 167 LEU A O 1
ATOM 1338 N N . GLU A 1 168 ? 18.677 -2.114 -17.361 1.00 97.25 168 GLU A N 1
ATOM 1339 C CA . GLU A 1 168 ? 18.316 -3.382 -16.736 1.00 97.25 168 GLU A CA 1
ATOM 1340 C C . GLU A 1 168 ? 17.329 -3.146 -15.595 1.00 97.25 168 GLU A C 1
ATOM 1342 O O . GLU A 1 168 ? 17.534 -2.278 -14.745 1.00 97.25 168 GLU A O 1
ATOM 1347 N N . VAL A 1 169 ? 16.273 -3.949 -15.580 1.00 97.25 169 VAL A N 1
ATOM 134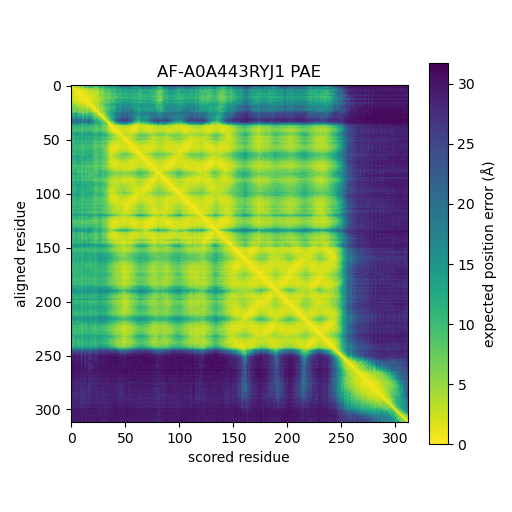8 C CA . VAL A 1 169 ? 15.237 -3.974 -14.554 1.00 97.25 169 VAL A CA 1
ATOM 1349 C C . VAL A 1 169 ? 15.351 -5.298 -13.813 1.00 97.25 169 VAL A C 1
ATOM 1351 O O . VAL A 1 169 ? 15.363 -6.368 -14.427 1.00 97.25 169 VAL A O 1
ATOM 1354 N N . HIS A 1 170 ? 15.439 -5.218 -12.494 1.00 95.81 170 HIS A N 1
ATOM 1355 C CA . HIS A 1 170 ? 15.457 -6.340 -11.575 1.00 95.81 170 HIS A CA 1
ATOM 1356 C C . HIS A 1 170 ? 14.192 -6.296 -10.723 1.00 95.81 170 HIS A C 1
ATOM 1358 O O . HIS A 1 170 ? 13.904 -5.300 -10.058 1.00 95.81 170 HIS A O 1
ATOM 1364 N N . PHE A 1 171 ? 13.454 -7.397 -10.747 1.00 95.00 171 PHE A N 1
ATOM 1365 C CA . PHE A 1 171 ? 12.202 -7.566 -10.028 1.00 95.00 171 PHE A CA 1
ATOM 1366 C C . PHE A 1 171 ? 12.219 -8.893 -9.277 1.00 95.00 171 PHE A C 1
ATOM 1368 O O . PHE A 1 171 ? 12.689 -9.898 -9.811 1.00 95.00 171 PHE A O 1
ATOM 1375 N N . GLN A 1 172 ? 11.678 -8.908 -8.066 1.00 93.25 172 GLN A N 1
ATOM 1376 C CA . GLN A 1 172 ? 11.445 -10.119 -7.290 1.00 93.25 172 GLN A CA 1
ATOM 1377 C C . GLN A 1 172 ? 9.960 -10.191 -6.966 1.00 93.25 172 GLN A C 1
ATOM 1379 O O . GLN A 1 172 ? 9.396 -9.201 -6.515 1.00 93.25 172 GLN A O 1
ATOM 1384 N N . ASN A 1 173 ? 9.337 -11.349 -7.189 1.00 94.00 173 ASN A N 1
ATOM 1385 C CA . ASN A 1 173 ? 7.958 -11.570 -6.768 1.00 94.00 173 ASN A CA 1
ATOM 1386 C C . ASN A 1 173 ? 7.891 -11.654 -5.229 1.00 94.00 173 ASN A C 1
ATOM 1388 O O . ASN A 1 173 ? 8.409 -12.635 -4.686 1.00 94.00 173 ASN A O 1
ATOM 1392 N N . PRO A 1 174 ? 7.266 -10.685 -4.528 1.00 90.06 174 PRO A N 1
ATOM 1393 C CA . PRO A 1 174 ? 7.173 -10.714 -3.069 1.00 90.06 174 PRO A CA 1
ATOM 1394 C C . PRO A 1 174 ? 6.076 -11.667 -2.573 1.00 90.06 174 PRO A C 1
ATOM 1396 O O . PRO A 1 174 ? 6.058 -12.036 -1.402 1.00 90.06 174 PRO A O 1
ATOM 1399 N N . LEU A 1 175 ? 5.153 -12.079 -3.447 1.00 90.94 175 LEU A N 1
ATOM 1400 C CA . LEU A 1 175 ? 4.012 -12.892 -3.060 1.00 90.94 175 LEU A CA 1
ATOM 1401 C C . LEU A 1 175 ? 4.384 -14.375 -2.976 1.00 90.94 175 LEU A C 1
ATOM 1403 O O . LEU A 1 175 ? 5.213 -14.899 -3.725 1.00 90.94 175 LEU A O 1
ATOM 1407 N N . LYS A 1 176 ? 3.663 -15.086 -2.105 1.00 89.88 176 LYS A N 1
ATOM 1408 C CA . LYS A 1 176 ? 3.705 -16.554 -1.992 1.00 89.88 176 LYS A CA 1
ATOM 1409 C C . LYS A 1 176 ? 2.911 -17.262 -3.098 1.00 89.88 176 LYS A C 1
ATOM 1411 O O . LYS A 1 176 ? 2.853 -18.487 -3.127 1.00 89.88 176 LYS A O 1
ATOM 1416 N N . VAL A 1 177 ? 2.322 -16.495 -4.015 1.00 91.25 177 VAL A N 1
ATOM 1417 C CA . VAL A 1 177 ? 1.585 -16.980 -5.184 1.00 91.25 177 VAL A CA 1
ATOM 1418 C C . VAL A 1 177 ? 2.318 -16.618 -6.474 1.00 91.25 177 VAL A C 1
ATOM 1420 O O . VAL A 1 177 ? 3.166 -15.724 -6.514 1.00 91.25 177 VAL A O 1
ATOM 1423 N N . LYS A 1 178 ? 2.029 -17.365 -7.538 1.00 94.62 178 LYS A N 1
ATOM 1424 C CA . LYS A 1 178 ? 2.593 -17.129 -8.869 1.00 94.62 178 LYS A CA 1
ATOM 1425 C C . LYS A 1 178 ? 1.946 -15.888 -9.485 1.00 94.62 178 LYS A C 1
ATOM 1427 O O . LYS A 1 178 ? 0.726 -15.812 -9.511 1.00 94.62 178 LYS A O 1
ATOM 1432 N N . LEU A 1 179 ? 2.757 -14.984 -10.032 1.00 95.12 179 LEU A N 1
ATOM 1433 C CA . LEU A 1 179 ? 2.267 -13.828 -10.782 1.00 95.12 179 LEU A CA 1
ATOM 1434 C C . LEU A 1 179 ? 1.956 -14.215 -12.224 1.00 95.12 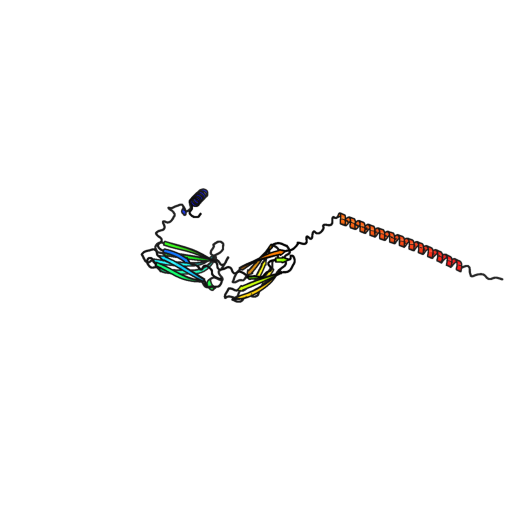179 LEU A C 1
ATOM 1436 O O . LEU A 1 179 ? 2.768 -14.885 -12.879 1.00 95.12 179 LEU A O 1
ATOM 1440 N N . THR A 1 180 ? 0.814 -13.765 -12.729 1.00 96.19 180 THR A N 1
ATOM 1441 C CA . THR A 1 180 ? 0.332 -14.032 -14.088 1.00 96.19 180 THR A CA 1
ATOM 1442 C C . THR A 1 180 ? 0.187 -12.746 -14.906 1.00 96.19 180 THR A C 1
ATOM 1444 O O . THR A 1 180 ? 0.203 -11.642 -14.357 1.00 96.19 180 THR A O 1
ATOM 1447 N N . ASN A 1 181 ? 0.137 -12.877 -16.240 1.00 95.88 181 ASN A N 1
ATOM 1448 C CA . ASN A 1 181 ? 0.047 -11.759 -17.198 1.00 95.88 181 ASN A CA 1
ATOM 1449 C C . ASN A 1 181 ? 1.084 -10.653 -16.936 1.00 95.88 181 ASN A C 1
ATOM 1451 O O . ASN A 1 181 ? 0.785 -9.457 -16.910 1.00 95.88 181 ASN A O 1
ATOM 1455 N N . CYS A 1 182 ? 2.319 -11.086 -16.690 1.00 96.88 182 CYS A N 1
ATOM 1456 C CA . CYS A 1 182 ? 3.411 -10.216 -16.292 1.00 96.88 182 CYS A CA 1
ATOM 1457 C C . CYS A 1 182 ? 3.938 -9.416 -17.488 1.00 96.88 182 CYS A C 1
ATOM 1459 O O . CYS A 1 182 ? 4.371 -9.992 -18.489 1.00 96.88 182 CYS A O 1
ATOM 1461 N N . ARG A 1 183 ? 3.975 -8.089 -17.360 1.00 96.69 183 ARG A N 1
ATOM 1462 C CA . ARG A 1 183 ? 4.529 -7.197 -18.387 1.00 96.69 183 ARG A CA 1
ATOM 1463 C C . ARG A 1 183 ? 5.287 -6.029 -17.776 1.00 96.69 183 ARG A C 1
ATOM 1465 O O . ARG A 1 183 ? 4.934 -5.535 -16.709 1.00 96.69 183 ARG A O 1
ATOM 1472 N N . PHE A 1 184 ? 6.306 -5.575 -18.491 1.00 97.12 184 PHE A N 1
ATOM 1473 C CA . PHE A 1 184 ? 7.027 -4.344 -18.209 1.00 97.12 184 PHE A CA 1
ATOM 1474 C C . PHE A 1 184 ? 6.719 -3.305 -19.280 1.00 97.12 184 PHE A C 1
ATOM 1476 O O . PHE A 1 184 ? 6.827 -3.597 -20.468 1.00 97.12 184 PHE A O 1
ATOM 1483 N N . ASN A 1 185 ? 6.411 -2.086 -18.860 1.00 96.38 185 ASN A N 1
ATOM 1484 C CA . ASN A 1 185 ? 6.306 -0.918 -19.719 1.00 96.38 185 ASN A CA 1
ATOM 1485 C C . ASN A 1 185 ? 7.460 0.033 -19.414 1.00 96.38 185 ASN A C 1
ATOM 1487 O O . ASN A 1 185 ? 7.792 0.266 -18.253 1.00 96.38 185 ASN A O 1
ATOM 1491 N N . ILE A 1 186 ? 8.057 0.585 -20.461 1.00 96.31 186 ILE A N 1
ATOM 1492 C CA . ILE A 1 186 ? 9.032 1.665 -20.384 1.00 96.31 186 ILE A CA 1
ATOM 1493 C C . ILE A 1 186 ? 8.500 2.848 -21.165 1.00 96.31 186 ILE A C 1
ATOM 1495 O O . ILE A 1 186 ? 8.158 2.718 -22.342 1.00 96.31 186 ILE A O 1
ATOM 1499 N N . GLU A 1 187 ? 8.488 4.000 -20.507 1.00 94.88 187 GLU A N 1
ATOM 1500 C CA . GLU A 1 187 ? 8.016 5.258 -21.063 1.00 94.88 187 GLU A CA 1
ATOM 1501 C C . GLU A 1 187 ? 8.990 6.387 -20.722 1.00 94.88 187 GLU A C 1
ATOM 1503 O O . GLU A 1 187 ? 9.553 6.457 -19.631 1.00 94.88 187 GLU A O 1
ATOM 1508 N N . GLY A 1 188 ? 9.205 7.287 -21.672 1.00 92.50 188 GLY A N 1
ATOM 1509 C CA . GLY A 1 188 ? 9.940 8.528 -21.472 1.00 92.50 188 GLY A CA 1
ATOM 1510 C C . GLY A 1 188 ? 9.346 9.593 -22.379 1.00 92.50 188 GLY A C 1
ATOM 1511 O O . GLY A 1 188 ? 8.808 9.279 -23.437 1.00 92.50 188 GLY A O 1
ATOM 1512 N N . LYS A 1 189 ? 9.446 10.864 -21.995 1.00 88.56 189 LYS A N 1
ATOM 1513 C CA . LYS A 1 189 ? 8.872 11.979 -22.764 1.00 88.56 189 LYS A CA 1
ATOM 1514 C C . LYS A 1 189 ? 9.384 12.020 -24.209 1.00 88.56 189 LYS A C 1
ATOM 1516 O O . LYS A 1 189 ? 8.670 12.468 -25.101 1.00 88.56 189 LYS A O 1
ATOM 1521 N N . ARG A 1 190 ? 10.639 11.627 -24.434 1.00 85.94 190 ARG A N 1
ATOM 1522 C CA . ARG A 1 190 ? 11.311 11.661 -25.749 1.00 85.94 190 ARG A CA 1
ATOM 1523 C C . ARG A 1 190 ? 11.883 10.301 -26.148 1.00 85.94 190 ARG A C 1
ATOM 1525 O O . ARG A 1 190 ? 12.848 10.238 -26.911 1.00 85.94 190 ARG A O 1
ATOM 1532 N N . LEU A 1 191 ? 11.317 9.230 -25.600 1.00 85.88 191 LEU A N 1
ATOM 1533 C CA . LEU A 1 191 ? 11.667 7.852 -25.919 1.00 85.88 191 LEU A CA 1
ATOM 1534 C C . LEU A 1 191 ? 10.419 7.123 -26.393 1.00 85.88 191 LEU A C 1
ATOM 1536 O O . LEU A 1 191 ? 9.328 7.356 -25.878 1.00 85.88 191 LEU A O 1
ATOM 1540 N N . ASP A 1 192 ? 10.598 6.207 -27.336 1.00 84.62 192 ASP A N 1
ATOM 1541 C CA . ASP A 1 192 ? 9.504 5.347 -27.765 1.00 84.62 192 ASP A CA 1
ATOM 1542 C C . ASP A 1 192 ? 9.052 4.464 -26.602 1.00 84.62 192 ASP A C 1
ATOM 1544 O O . ASP A 1 192 ? 9.876 3.841 -25.917 1.00 84.62 192 ASP A O 1
ATOM 1548 N N . LYS A 1 193 ? 7.734 4.389 -26.404 1.00 91.31 193 LYS A N 1
ATOM 1549 C CA . LYS A 1 193 ? 7.129 3.465 -25.449 1.00 91.31 193 LYS A CA 1
ATOM 1550 C C . LYS A 1 193 ? 7.460 2.032 -25.855 1.00 91.31 193 LYS A C 1
ATOM 1552 O O . LYS A 1 193 ? 7.270 1.644 -27.007 1.00 91.31 193 LYS A O 1
ATOM 1557 N N . LYS A 1 194 ? 7.931 1.232 -24.899 1.00 94.00 194 LYS A N 1
ATOM 1558 C CA . LYS A 1 194 ? 8.195 -0.197 -25.101 1.00 94.00 194 LYS A CA 1
ATOM 1559 C C . LYS A 1 194 ? 7.453 -1.016 -24.066 1.00 94.00 194 LYS A C 1
ATOM 1561 O O . LYS A 1 194 ? 7.568 -0.747 -22.875 1.00 94.00 194 LYS A O 1
ATOM 1566 N N . THR A 1 195 ? 6.765 -2.048 -24.528 1.00 95.62 195 THR A N 1
ATOM 1567 C CA . THR A 1 195 ? 6.129 -3.050 -23.675 1.00 95.62 195 THR A CA 1
ATOM 1568 C C . THR A 1 195 ? 6.808 -4.389 -23.911 1.00 95.62 195 THR A C 1
ATOM 1570 O O . THR A 1 195 ? 7.032 -4.780 -25.055 1.00 95.62 195 THR A O 1
ATOM 1573 N N . LEU A 1 196 ? 7.163 -5.076 -22.830 1.00 96.31 196 LEU A N 1
ATOM 1574 C CA . LEU A 1 196 ? 7.704 -6.425 -22.860 1.00 96.31 196 LEU A CA 1
ATOM 1575 C C . LEU A 1 196 ? 6.864 -7.329 -21.967 1.00 96.31 196 LEU A C 1
ATOM 1577 O O . LEU A 1 196 ? 6.866 -7.183 -20.745 1.00 96.31 196 LEU A O 1
ATOM 1581 N N . GLU A 1 197 ? 6.204 -8.299 -22.580 1.00 96.75 197 GLU A N 1
ATOM 1582 C CA . GLU A 1 197 ? 5.553 -9.389 -21.864 1.00 96.75 197 GLU A CA 1
ATOM 1583 C C . GLU A 1 197 ? 6.584 -10.445 -21.468 1.00 96.75 197 GLU A C 1
ATOM 1585 O O . GLU A 1 197 ? 7.499 -10.777 -22.228 1.00 96.75 197 GLU A O 1
ATOM 1590 N N . ILE A 1 198 ? 6.449 -10.971 -20.256 1.00 96.19 198 ILE A N 1
ATOM 1591 C CA . ILE A 1 198 ? 7.314 -12.025 -19.740 1.00 96.19 198 ILE A CA 1
ATOM 1592 C C . ILE A 1 198 ? 6.474 -13.206 -19.273 1.00 96.19 198 ILE A C 1
ATOM 1594 O O . ILE A 1 198 ? 5.301 -13.084 -18.928 1.00 96.19 198 ILE A O 1
ATOM 1598 N N . LYS A 1 199 ? 7.111 -14.375 -19.196 1.00 95.81 199 LYS A N 1
ATOM 1599 C CA . LYS A 1 199 ? 6.487 -15.551 -18.588 1.00 95.81 199 LYS A CA 1
ATOM 1600 C C . LYS A 1 199 ? 6.130 -15.271 -17.127 1.00 95.81 199 LYS A C 1
ATOM 1602 O O . LYS A 1 199 ? 6.884 -14.597 -16.422 1.00 95.81 199 LYS A O 1
ATOM 1607 N N . ASN A 1 200 ? 5.044 -15.898 -16.683 1.00 96.69 200 ASN A N 1
ATOM 1608 C CA . ASN A 1 200 ? 4.583 -15.892 -15.298 1.00 96.69 200 ASN A CA 1
ATOM 1609 C C . ASN A 1 200 ? 5.738 -16.106 -14.304 1.00 96.69 200 ASN A C 1
ATOM 1611 O O . ASN A 1 200 ? 6.629 -16.938 -14.524 1.00 96.69 200 ASN A O 1
ATOM 1615 N N . VAL A 1 201 ? 5.712 -15.368 -13.197 1.00 96.31 201 VAL A N 1
ATOM 1616 C CA . VAL A 1 201 ? 6.799 -15.341 -12.211 1.00 96.31 201 VAL A CA 1
ATOM 1617 C C . VAL A 1 201 ? 6.408 -16.192 -11.009 1.00 96.31 201 VAL A C 1
ATOM 1619 O O . VAL A 1 201 ? 5.402 -15.935 -10.359 1.00 96.31 201 VAL A O 1
ATOM 1622 N N . ALA A 1 202 ? 7.185 -17.237 -10.723 1.00 96.75 202 ALA A N 1
ATOM 1623 C CA . ALA A 1 202 ? 6.941 -18.108 -9.575 1.00 96.75 202 ALA A CA 1
ATOM 1624 C C . ALA A 1 202 ? 7.085 -17.348 -8.234 1.00 96.75 202 ALA A C 1
ATOM 1626 O O . ALA A 1 202 ? 7.725 -16.290 -8.208 1.00 96.75 202 ALA A O 1
ATOM 1627 N N . PRO A 1 203 ? 6.510 -17.859 -7.129 1.00 94.81 203 PRO A N 1
ATOM 1628 C CA . PRO A 1 203 ? 6.691 -17.290 -5.790 1.00 94.81 203 PRO A CA 1
ATOM 1629 C C . PRO A 1 203 ? 8.168 -17.052 -5.456 1.00 94.81 203 PRO A C 1
ATOM 1631 O O . PRO A 1 203 ? 8.999 -17.928 -5.701 1.00 94.81 203 PRO A O 1
ATOM 1634 N N . GLY A 1 204 ? 8.510 -15.863 -4.952 1.00 92.81 204 GLY A N 1
ATOM 1635 C CA . GLY A 1 204 ? 9.881 -15.502 -4.561 1.00 92.81 204 GLY A CA 1
ATOM 1636 C C . GLY A 1 204 ? 10.907 -15.398 -5.701 1.00 92.81 204 GLY A C 1
ATOM 1637 O O . GLY A 1 204 ? 12.050 -15.010 -5.457 1.00 92.81 204 GLY A O 1
ATOM 1638 N N . ALA A 1 205 ? 10.540 -15.730 -6.944 1.00 95.62 205 ALA A N 1
ATOM 1639 C CA . ALA A 1 205 ? 11.479 -15.779 -8.056 1.00 95.62 205 ALA A CA 1
ATOM 1640 C C . ALA A 1 205 ? 11.910 -14.376 -8.505 1.00 95.62 205 ALA A C 1
ATOM 1642 O O . ALA A 1 205 ? 11.107 -13.442 -8.576 1.00 95.62 205 ALA A O 1
ATOM 1643 N N . MET A 1 206 ? 13.182 -14.259 -8.888 1.00 94.44 206 MET A N 1
ATOM 1644 C CA . MET A 1 206 ? 13.738 -13.042 -9.472 1.00 94.44 206 MET A CA 1
ATOM 1645 C C . MET A 1 206 ? 13.650 -13.061 -10.999 1.00 94.44 206 MET A C 1
ATOM 1647 O O . MET A 1 206 ? 13.876 -14.085 -11.651 1.00 94.44 206 MET A O 1
ATOM 1651 N N . LYS A 1 207 ? 13.372 -11.898 -11.584 1.00 94.88 207 LYS A N 1
ATOM 1652 C CA . LYS A 1 207 ? 13.411 -11.644 -13.022 1.00 94.88 207 LYS A CA 1
ATOM 1653 C C . LYS A 1 207 ? 14.334 -10.477 -13.320 1.00 94.88 207 LYS A C 1
ATOM 1655 O O . LYS A 1 207 ? 14.272 -9.429 -12.682 1.00 94.88 207 LYS A O 1
ATOM 1660 N N . LYS A 1 208 ? 15.179 -10.686 -14.326 1.00 96.12 208 LYS A N 1
ATOM 1661 C CA . LYS A 1 208 ? 16.026 -9.663 -14.926 1.00 96.12 208 LYS A CA 1
ATOM 1662 C C . LYS A 1 208 ? 15.551 -9.433 -16.354 1.00 96.12 208 LYS A C 1
ATOM 1664 O O . LYS A 1 208 ? 15.438 -10.386 -17.122 1.00 96.12 208 LYS A O 1
ATOM 1669 N N . VAL A 1 209 ? 15.308 -8.177 -16.695 1.00 95.94 209 VAL A N 1
ATOM 1670 C CA . VAL A 1 209 ? 14.921 -7.744 -18.037 1.00 95.94 209 VAL A CA 1
ATOM 1671 C C . VAL A 1 209 ? 15.865 -6.640 -18.483 1.00 95.94 209 VAL A C 1
ATOM 1673 O O . VAL A 1 209 ? 16.216 -5.770 -17.694 1.00 95.94 209 VAL A O 1
ATOM 1676 N N . THR A 1 210 ? 16.272 -6.657 -19.749 1.00 96.56 210 THR A N 1
ATOM 1677 C CA . THR A 1 210 ? 17.125 -5.615 -20.322 1.00 96.56 210 THR A CA 1
ATOM 1678 C C . THR A 1 210 ? 16.427 -4.968 -21.503 1.00 96.56 210 THR A C 1
ATOM 1680 O O . THR A 1 210 ? 16.059 -5.640 -22.463 1.00 96.56 210 THR A O 1
ATOM 1683 N N . PHE A 1 211 ? 16.304 -3.647 -21.452 1.00 95.81 211 PHE A N 1
ATOM 1684 C CA . PHE A 1 211 ? 15.813 -2.831 -22.548 1.00 95.81 211 PHE A CA 1
ATOM 1685 C C . PHE A 1 211 ? 16.972 -2.122 -23.233 1.00 95.81 211 PHE A C 1
ATOM 1687 O O . PHE A 1 211 ? 17.822 -1.516 -22.580 1.00 95.81 211 PHE A O 1
ATOM 1694 N N . THR A 1 212 ? 16.974 -2.161 -24.562 1.00 95.12 212 THR A N 1
ATOM 1695 C CA . THR A 1 212 ? 17.880 -1.358 -25.385 1.00 95.12 212 THR A CA 1
ATOM 1696 C C . THR A 1 212 ? 17.127 -0.127 -25.878 1.00 95.12 212 THR A C 1
ATOM 1698 O O . THR A 1 212 ? 16.135 -0.251 -26.603 1.00 95.12 212 THR A O 1
ATOM 1701 N N . LEU A 1 213 ? 17.584 1.059 -25.487 1.00 94.00 213 LEU A N 1
ATOM 1702 C CA . LEU A 1 213 ? 16.935 2.347 -25.745 1.00 94.00 213 LEU A CA 1
ATOM 1703 C C . LEU A 1 213 ? 17.862 3.265 -26.553 1.00 94.00 213 LEU A C 1
ATOM 1705 O O . LEU A 1 213 ? 19.078 3.083 -26.534 1.00 94.00 213 LEU A O 1
ATOM 1709 N N . ILE A 1 214 ? 17.291 4.243 -27.259 1.00 92.56 214 ILE A N 1
ATOM 1710 C CA . ILE A 1 214 ? 18.028 5.296 -27.973 1.00 92.56 214 ILE A CA 1
ATOM 1711 C C . ILE A 1 214 ? 17.353 6.628 -27.666 1.00 92.56 214 ILE A C 1
ATOM 1713 O O . ILE A 1 214 ? 16.148 6.754 -27.851 1.00 92.56 214 ILE A O 1
ATOM 1717 N N . ALA A 1 215 ? 18.128 7.627 -27.247 1.00 90.94 215 ALA A N 1
ATOM 1718 C CA . ALA A 1 215 ? 17.631 8.982 -27.035 1.00 90.94 215 ALA A CA 1
ATOM 1719 C C . ALA A 1 215 ? 18.013 9.900 -28.201 1.00 90.94 215 ALA A C 1
ATOM 1721 O O . ALA A 1 215 ? 19.178 9.956 -28.599 1.00 90.94 215 ALA A O 1
ATOM 1722 N N . THR A 1 216 ? 17.048 10.657 -28.720 1.00 87.00 216 THR A N 1
ATOM 1723 C CA . THR A 1 216 ? 17.226 11.511 -29.911 1.00 87.00 216 THR A CA 1
ATOM 1724 C C . THR A 1 216 ? 17.441 12.989 -29.589 1.00 87.00 216 THR A C 1
ATOM 1726 O O . THR A 1 216 ? 17.656 13.799 -30.493 1.00 87.00 216 THR A O 1
ATOM 1729 N N . GLN A 1 217 ? 17.401 13.368 -28.308 1.00 87.06 217 GLN A N 1
ATOM 1730 C CA . GLN A 1 217 ? 17.547 14.750 -27.849 1.00 87.06 217 GLN A CA 1
ATOM 1731 C C . GLN A 1 217 ? 18.527 14.831 -26.678 1.00 87.06 217 GLN A C 1
ATOM 1733 O O . GLN A 1 217 ? 18.425 14.057 -25.733 1.00 87.06 217 GLN A O 1
ATOM 1738 N N . ALA A 1 218 ? 19.460 15.784 -26.734 1.00 90.44 218 ALA A N 1
ATOM 1739 C CA . ALA A 1 218 ? 20.462 16.020 -25.695 1.00 90.44 218 ALA A CA 1
ATOM 1740 C C . ALA A 1 218 ? 19.883 16.844 -24.534 1.00 90.44 218 ALA A C 1
ATOM 1742 O O . ALA A 1 218 ? 20.169 18.031 -24.388 1.00 90.44 218 ALA A O 1
ATOM 1743 N N . LEU A 1 219 ? 18.992 16.219 -23.769 1.00 90.81 219 LEU A N 1
ATOM 1744 C CA . LEU A 1 219 ? 18.356 16.777 -22.579 1.00 90.81 219 LEU A CA 1
ATOM 1745 C C . LEU A 1 219 ? 18.350 15.728 -21.471 1.00 90.81 219 LEU A C 1
ATOM 1747 O O . LEU A 1 219 ? 18.526 14.541 -21.724 1.00 90.81 219 LEU A O 1
ATOM 1751 N N . GLN A 1 220 ? 18.102 16.151 -20.238 1.00 93.50 220 GLN A N 1
ATOM 1752 C CA . GLN A 1 220 ? 17.835 15.209 -19.160 1.00 93.50 220 GLN A CA 1
ATOM 1753 C C . GLN A 1 220 ? 16.472 14.533 -19.377 1.00 93.50 220 GLN A C 1
ATOM 1755 O O . GLN A 1 220 ? 15.455 15.218 -19.533 1.00 93.50 220 GLN A O 1
ATOM 1760 N N . GLU A 1 221 ? 16.448 13.204 -19.346 1.00 93.00 221 GLU A N 1
ATOM 1761 C CA . GLU A 1 221 ? 15.260 12.364 -19.499 1.00 93.00 221 GLU A CA 1
ATOM 1762 C C . GLU A 1 221 ? 14.917 11.666 -18.185 1.00 93.00 221 GLU A C 1
ATOM 1764 O O . GLU A 1 221 ? 15.797 11.140 -17.500 1.00 93.00 221 GLU A O 1
ATOM 1769 N N . ASN A 1 222 ? 13.624 11.630 -17.869 1.00 95.31 222 ASN A N 1
ATOM 1770 C CA . ASN A 1 222 ? 13.084 10.750 -16.845 1.00 95.31 222 ASN A CA 1
ATOM 1771 C C . ASN A 1 222 ? 12.395 9.592 -17.565 1.00 95.31 222 ASN A C 1
ATOM 1773 O O . ASN A 1 222 ? 11.469 9.812 -18.345 1.00 95.31 222 ASN A O 1
ATOM 1777 N N . ILE A 1 223 ? 12.879 8.384 -17.318 1.00 95.69 223 ILE A N 1
ATOM 1778 C CA . ILE A 1 223 ? 12.328 7.146 -17.849 1.00 95.69 223 ILE A CA 1
ATOM 1779 C C . ILE A 1 223 ? 11.537 6.496 -16.724 1.00 95.69 223 ILE A C 1
ATOM 1781 O O . ILE A 1 223 ? 12.099 6.208 -15.668 1.00 95.69 223 ILE A O 1
ATOM 1785 N N . VAL A 1 224 ? 10.249 6.281 -16.940 1.00 96.31 224 VAL A N 1
ATOM 1786 C CA . VAL A 1 224 ? 9.373 5.560 -16.021 1.00 96.31 224 VAL A CA 1
ATOM 1787 C C . VAL A 1 224 ? 9.312 4.109 -16.473 1.00 96.31 224 VAL A C 1
ATOM 1789 O O . VAL A 1 224 ? 9.145 3.813 -17.657 1.00 96.31 224 VAL A O 1
ATOM 1792 N N . ILE A 1 225 ? 9.503 3.205 -15.521 1.00 96.56 225 ILE A N 1
ATOM 1793 C CA . ILE A 1 225 ? 9.406 1.769 -15.713 1.00 96.56 225 ILE A CA 1
ATOM 1794 C C . ILE A 1 225 ? 8.282 1.275 -14.825 1.00 96.56 225 ILE A C 1
ATOM 1796 O O . ILE A 1 225 ? 8.323 1.459 -13.610 1.00 96.56 225 ILE A O 1
ATOM 1800 N N . THR A 1 226 ? 7.323 0.611 -15.448 1.00 95.62 226 THR A N 1
ATOM 1801 C CA . THR A 1 226 ? 6.152 0.058 -14.788 1.00 95.62 226 THR A CA 1
ATOM 1802 C C . THR A 1 226 ? 6.141 -1.449 -14.971 1.00 95.62 226 THR A C 1
ATOM 1804 O O . THR A 1 226 ? 6.234 -1.943 -16.093 1.00 95.62 226 THR A O 1
ATOM 1807 N N . PHE A 1 227 ? 5.997 -2.188 -13.882 1.00 95.75 227 PHE A N 1
ATOM 1808 C CA . PHE A 1 227 ? 5.665 -3.603 -13.882 1.00 95.75 227 PHE A CA 1
ATOM 1809 C C . PHE A 1 227 ? 4.177 -3.782 -13.591 1.00 95.75 227 PHE A C 1
ATOM 1811 O O . PHE A 1 227 ? 3.636 -3.118 -12.711 1.00 95.75 227 PHE A O 1
ATOM 1818 N N . HIS A 1 228 ? 3.534 -4.701 -14.304 1.00 94.56 228 HIS A N 1
ATOM 1819 C CA . HIS A 1 228 ? 2.137 -5.056 -14.094 1.00 94.56 228 HIS A CA 1
ATOM 1820 C C . HIS A 1 228 ? 1.969 -6.577 -14.035 1.00 94.56 228 HIS A C 1
ATOM 1822 O O . HIS A 1 228 ? 2.531 -7.298 -14.865 1.00 94.56 228 HIS A O 1
ATOM 1828 N N . SER A 1 229 ? 1.139 -7.045 -13.102 1.00 94.00 229 SER A N 1
ATOM 1829 C CA . SER A 1 229 ? 0.638 -8.425 -13.026 1.00 94.00 229 SER A CA 1
ATOM 1830 C C . SER A 1 229 ? -0.771 -8.446 -12.434 1.00 94.00 229 SER A C 1
ATOM 1832 O O . SER A 1 229 ? -1.183 -7.468 -11.814 1.00 94.00 229 SER A O 1
ATOM 1834 N N . ASN A 1 230 ? -1.494 -9.553 -12.595 1.00 90.25 230 ASN A N 1
ATOM 1835 C CA . ASN A 1 230 ? -2.862 -9.655 -12.081 1.00 90.25 230 ASN A CA 1
ATOM 1836 C C . ASN A 1 230 ? -2.923 -9.598 -10.543 1.00 90.25 230 ASN A C 1
ATOM 1838 O O . ASN A 1 230 ? -3.835 -8.999 -9.991 1.00 90.25 230 ASN A O 1
ATOM 1842 N N . GLU A 1 231 ? -1.969 -10.225 -9.852 1.00 89.31 231 GLU A N 1
ATOM 1843 C CA . GLU A 1 231 ? -2.022 -10.430 -8.399 1.00 89.31 231 GLU A CA 1
ATOM 1844 C C . GLU A 1 231 ? -1.347 -9.309 -7.600 1.00 89.31 231 GLU A C 1
ATOM 1846 O O . GLU A 1 231 ? -1.740 -9.038 -6.471 1.00 89.31 231 GLU A O 1
ATOM 1851 N N . LEU A 1 232 ? -0.313 -8.673 -8.161 1.00 87.25 232 LEU A N 1
ATOM 1852 C CA . LEU A 1 232 ? 0.416 -7.581 -7.504 1.00 87.25 232 LEU A CA 1
ATOM 1853 C C . LEU A 1 232 ? -0.127 -6.195 -7.889 1.00 87.25 232 LEU A C 1
ATOM 1855 O O . LEU A 1 232 ? 0.198 -5.202 -7.244 1.00 87.25 232 LEU A O 1
ATOM 1859 N N . GLY A 1 233 ? -0.894 -6.112 -8.978 1.00 86.69 233 GLY A N 1
ATOM 1860 C CA . GLY A 1 233 ? -1.228 -4.845 -9.611 1.00 86.69 233 GLY A CA 1
ATOM 1861 C C . GLY A 1 233 ? 0.001 -4.199 -10.249 1.00 86.69 233 GLY A C 1
ATOM 1862 O O . GLY A 1 233 ? 0.744 -4.849 -10.996 1.00 86.69 233 GLY A O 1
ATOM 1863 N N . GLU A 1 234 ? 0.196 -2.912 -9.965 1.00 88.94 234 GLU A N 1
ATOM 1864 C CA . GLU A 1 234 ? 1.213 -2.071 -10.588 1.00 88.94 234 GLU A CA 1
ATOM 1865 C C . GLU A 1 234 ? 2.355 -1.714 -9.623 1.00 88.94 234 GLU A C 1
ATOM 1867 O O . GLU A 1 234 ? 2.137 -1.360 -8.467 1.00 88.94 234 GLU A O 1
ATOM 1872 N N . SER A 1 235 ? 3.589 -1.773 -10.122 1.00 90.31 235 SER A N 1
ATOM 1873 C CA . SER A 1 235 ? 4.793 -1.308 -9.429 1.00 90.31 235 SER A CA 1
ATOM 1874 C C . SER A 1 235 ? 5.585 -0.400 -10.362 1.00 90.31 235 SER A C 1
ATOM 1876 O O . SER A 1 235 ? 5.812 -0.750 -11.522 1.00 90.31 235 SER A O 1
ATOM 1878 N N . GLN A 1 236 ? 6.011 0.764 -9.873 1.00 92.62 236 GLN A N 1
ATOM 1879 C CA . GLN A 1 236 ? 6.687 1.772 -10.688 1.00 92.62 236 GLN A CA 1
ATOM 1880 C C . GLN A 1 236 ? 8.068 2.130 -10.140 1.00 92.62 236 GLN A C 1
ATOM 1882 O O . GLN A 1 236 ? 8.355 2.053 -8.945 1.00 92.62 236 GLN A O 1
ATOM 1887 N N . SER A 1 237 ? 8.969 2.539 -11.029 1.00 95.00 237 SER A N 1
ATOM 1888 C CA . SER A 1 237 ? 10.265 3.119 -10.676 1.00 95.00 237 SER A CA 1
ATOM 1889 C C . SER A 1 237 ? 10.756 4.056 -11.771 1.00 95.00 237 SER A C 1
ATOM 1891 O O . SER A 1 237 ? 10.423 3.897 -12.942 1.00 95.00 237 SER A O 1
ATOM 1893 N N . MET A 1 238 ? 11.575 5.038 -11.395 1.00 95.44 238 MET A N 1
ATOM 1894 C CA . MET A 1 238 ? 12.066 6.065 -12.313 1.00 95.44 238 MET A CA 1
ATOM 1895 C C . MET A 1 238 ? 13.589 6.008 -12.454 1.00 95.44 238 MET A C 1
ATOM 1897 O O . MET A 1 238 ? 14.324 5.975 -11.466 1.00 95.44 238 MET A O 1
ATOM 1901 N N . ALA A 1 239 ? 14.065 6.074 -13.694 1.00 95.31 239 ALA A N 1
ATOM 1902 C CA . ALA A 1 239 ? 15.461 6.280 -14.041 1.00 95.31 239 ALA A CA 1
ATOM 1903 C C . ALA A 1 239 ? 15.674 7.695 -14.588 1.00 95.31 239 ALA A C 1
ATOM 1905 O O . ALA A 1 239 ? 15.025 8.106 -15.547 1.00 95.31 239 ALA A O 1
ATOM 1906 N N . LYS A 1 240 ? 16.611 8.440 -14.001 1.00 96.12 240 LYS A N 1
ATOM 1907 C CA . LYS A 1 240 ? 16.967 9.794 -14.444 1.00 96.12 240 LYS A CA 1
ATOM 1908 C C . LYS A 1 240 ? 18.301 9.750 -15.181 1.00 96.12 240 LYS A C 1
ATOM 1910 O O . LYS A 1 240 ? 19.329 9.448 -14.576 1.00 96.12 240 LYS A O 1
ATOM 1915 N N . ILE A 1 241 ? 18.279 10.040 -16.479 1.00 95.31 241 ILE A N 1
ATOM 1916 C CA . ILE A 1 241 ? 19.434 9.903 -17.375 1.00 95.31 241 ILE A CA 1
ATOM 1917 C C . ILE A 1 241 ? 19.737 11.244 -18.030 1.00 95.31 241 ILE A C 1
ATOM 1919 O O . ILE A 1 241 ? 18.839 11.948 -18.488 1.00 95.31 241 ILE A O 1
ATOM 1923 N N . ASN A 1 242 ? 21.016 11.597 -18.097 1.00 95.38 242 ASN A N 1
ATOM 1924 C CA . ASN A 1 242 ? 21.470 12.797 -18.783 1.00 95.38 242 ASN A CA 1
ATOM 1925 C C . ASN A 1 242 ? 21.900 12.454 -20.215 1.00 95.38 242 ASN A C 1
ATOM 1927 O O . ASN A 1 242 ? 22.812 11.652 -20.404 1.00 95.38 242 ASN A O 1
ATOM 1931 N N . ILE A 1 243 ? 21.261 13.027 -21.237 1.00 93.69 243 ILE A N 1
ATOM 1932 C CA . ILE A 1 243 ? 21.661 12.765 -22.626 1.00 93.69 243 ILE A CA 1
ATOM 1933 C C . ILE A 1 243 ? 22.569 13.887 -23.110 1.00 93.69 243 ILE A C 1
ATOM 1935 O O . ILE A 1 243 ? 22.182 15.054 -23.140 1.00 93.69 243 ILE A O 1
ATOM 1939 N N . VAL A 1 244 ? 23.787 13.522 -23.504 1.00 92.75 244 VAL A N 1
ATOM 1940 C CA . VAL A 1 244 ? 24.849 14.460 -23.876 1.00 92.75 244 VAL A CA 1
ATOM 1941 C C . VAL A 1 244 ? 25.128 14.432 -25.376 1.00 92.75 244 VAL A C 1
ATOM 1943 O O . VAL A 1 244 ? 25.030 13.401 -26.041 1.00 92.75 244 VAL A O 1
ATOM 1946 N N . GLY A 1 245 ? 25.505 15.583 -25.927 1.00 87.31 245 GLY A N 1
ATOM 1947 C CA . GLY A 1 245 ? 25.924 15.714 -27.320 1.00 87.31 245 GLY A CA 1
ATOM 1948 C C . GLY A 1 245 ? 25.290 16.904 -28.028 1.00 87.31 245 GLY A C 1
ATOM 1949 O O . GLY A 1 245 ? 24.419 17.591 -27.504 1.00 87.31 245 GLY A O 1
ATOM 1950 N N . LYS A 1 246 ? 25.741 17.162 -29.256 1.00 76.56 246 LYS A N 1
ATOM 1951 C CA . LYS A 1 246 ? 25.189 18.224 -30.100 1.00 76.56 246 LYS A CA 1
ATOM 1952 C C . LYS A 1 246 ? 24.121 17.624 -31.009 1.00 76.56 246 LYS A C 1
ATOM 1954 O O . LYS A 1 246 ? 24.396 16.682 -31.753 1.00 76.56 246 LYS A O 1
ATOM 1959 N N . ARG A 1 247 ? 22.907 18.185 -30.995 1.00 64.81 247 ARG A N 1
ATOM 1960 C CA . ARG A 1 247 ? 21.901 17.876 -32.020 1.00 64.81 247 ARG A CA 1
ATOM 1961 C C . ARG A 1 247 ? 22.480 18.306 -33.368 1.00 64.81 247 ARG A C 1
ATOM 1963 O O . ARG A 1 247 ? 22.786 19.485 -33.545 1.00 64.81 247 ARG A O 1
ATOM 1970 N N . LYS A 1 248 ? 22.620 17.382 -34.324 1.00 60.59 248 LYS A N 1
ATOM 1971 C CA . LYS A 1 248 ? 22.854 17.771 -35.720 1.00 60.59 248 LYS A CA 1
ATOM 1972 C C . LYS A 1 248 ? 21.624 18.568 -36.152 1.00 60.59 248 LYS A C 1
ATOM 1974 O O . LYS A 1 248 ? 20.555 17.995 -36.348 1.00 60.59 248 LYS A O 1
ATOM 1979 N N . ARG A 1 249 ? 21.745 19.896 -36.226 1.00 52.22 249 ARG A N 1
ATOM 1980 C CA . ARG A 1 249 ? 20.738 20.735 -36.872 1.00 52.22 249 ARG A CA 1
ATOM 1981 C C . ARG A 1 249 ? 20.808 20.409 -38.360 1.00 52.22 249 ARG A C 1
ATOM 1983 O O . ARG A 1 249 ? 21.580 21.017 -39.093 1.00 52.22 249 ARG A O 1
ATOM 1990 N N . LEU A 1 250 ? 20.032 19.420 -38.792 1.00 53.12 250 LEU A N 1
ATOM 1991 C CA . LEU A 1 250 ? 19.627 19.311 -40.186 1.00 53.12 250 LEU A CA 1
ATOM 1992 C C . LEU A 1 250 ? 18.660 20.471 -40.424 1.00 53.12 250 LEU A C 1
ATOM 1994 O O . LEU A 1 250 ? 17.450 20.292 -40.477 1.00 53.12 250 LEU A O 1
ATOM 1998 N N . PHE A 1 251 ? 19.187 21.692 -40.514 1.00 48.16 251 PHE A N 1
ATOM 1999 C CA . PHE A 1 251 ? 18.529 22.639 -41.387 1.00 48.16 251 PHE A CA 1
ATOM 2000 C C . PHE A 1 251 ? 18.614 21.968 -42.751 1.00 48.16 251 PHE A C 1
ATOM 2002 O O . PHE A 1 251 ? 19.707 21.838 -43.307 1.00 48.16 251 PHE A O 1
ATOM 2009 N N . ALA A 1 252 ? 17.487 21.473 -43.264 1.00 50.25 252 ALA A N 1
ATOM 2010 C CA . ALA A 1 252 ? 17.343 21.422 -44.703 1.00 50.25 252 ALA A CA 1
ATOM 2011 C C . ALA A 1 252 ? 17.731 22.831 -45.151 1.00 50.25 252 ALA A C 1
ATOM 2013 O O . ALA A 1 252 ? 17.064 23.799 -44.783 1.00 50.25 252 ALA A O 1
ATOM 2014 N N . LYS A 1 253 ? 18.896 22.978 -45.794 1.00 48.75 253 LYS A N 1
ATOM 2015 C CA . LYS A 1 253 ? 19.219 24.221 -46.480 1.00 48.75 253 LYS A CA 1
ATOM 2016 C C . LYS A 1 253 ? 18.102 24.344 -47.503 1.00 48.75 253 LYS A C 1
ATOM 2018 O O . LYS A 1 253 ? 18.147 23.656 -48.517 1.00 48.75 253 LYS A O 1
ATOM 2023 N N . LEU A 1 254 ? 17.066 25.119 -47.188 1.00 51.62 254 LEU A N 1
ATOM 2024 C CA . LEU A 1 254 ? 16.121 25.601 -48.176 1.00 51.62 254 LEU A CA 1
ATOM 2025 C C . LEU A 1 254 ? 16.997 26.331 -49.185 1.00 51.62 254 LEU A C 1
ATOM 2027 O O . LEU A 1 254 ? 17.529 27.404 -48.905 1.00 51.62 254 LEU A O 1
ATOM 2031 N N . VAL A 1 255 ? 17.289 25.657 -50.293 1.00 59.44 255 VAL A N 1
ATOM 2032 C CA . VAL A 1 255 ? 18.018 26.269 -51.391 1.00 59.44 255 VAL A CA 1
ATOM 2033 C C . VAL A 1 255 ? 17.038 27.286 -51.966 1.00 59.44 255 VAL A C 1
ATOM 2035 O O . VAL A 1 255 ? 15.936 26.883 -52.342 1.00 59.44 255 VAL A O 1
ATOM 2038 N N . PRO A 1 256 ? 17.368 28.588 -51.988 1.00 58.16 256 PRO A N 1
ATOM 2039 C CA . PRO A 1 256 ? 16.475 29.572 -52.577 1.00 58.16 256 PRO A CA 1
ATOM 2040 C C . PRO A 1 256 ? 16.205 29.180 -54.034 1.00 58.16 256 PRO A C 1
ATOM 2042 O O . PRO A 1 256 ? 17.131 28.773 -54.739 1.00 58.16 256 PRO A O 1
ATOM 2045 N N . LEU A 1 257 ? 14.948 29.284 -54.476 1.00 59.12 257 LEU A N 1
ATOM 2046 C CA . LEU A 1 257 ? 14.518 28.936 -55.841 1.00 59.12 257 LEU A CA 1
ATOM 2047 C C . LEU A 1 257 ? 15.418 29.582 -56.909 1.00 59.12 257 LEU A C 1
ATOM 2049 O O . LEU A 1 257 ? 15.819 28.915 -57.860 1.00 59.12 257 LEU A O 1
ATOM 2053 N N . SER A 1 258 ? 15.886 30.806 -56.657 1.00 60.62 258 SER A N 1
ATOM 2054 C CA . SER A 1 258 ? 16.828 31.529 -57.519 1.00 60.62 258 SER A CA 1
ATOM 2055 C C . SER A 1 258 ? 18.174 30.818 -57.732 1.00 60.62 258 SER A C 1
ATOM 2057 O O . SER A 1 258 ? 18.799 30.957 -58.783 1.00 60.62 258 SER A O 1
ATOM 2059 N N . ALA A 1 259 ? 18.647 30.026 -56.766 1.00 62.38 259 ALA A N 1
ATOM 2060 C CA . ALA A 1 259 ? 19.856 29.215 -56.912 1.00 62.38 259 ALA A CA 1
ATOM 2061 C C . ALA A 1 259 ? 19.601 27.906 -57.681 1.00 62.38 259 ALA A C 1
ATOM 2063 O O . ALA A 1 259 ? 20.542 27.333 -58.233 1.00 62.38 259 ALA A O 1
ATOM 2064 N N . VAL A 1 260 ? 18.352 27.433 -57.733 1.00 61.91 260 VAL A N 1
ATOM 2065 C CA . VAL A 1 260 ? 17.937 26.291 -58.563 1.00 61.91 260 VAL A CA 1
ATOM 2066 C C . VAL A 1 260 ? 17.771 26.729 -60.020 1.00 61.91 260 VAL A C 1
ATOM 2068 O O . VAL A 1 260 ? 18.262 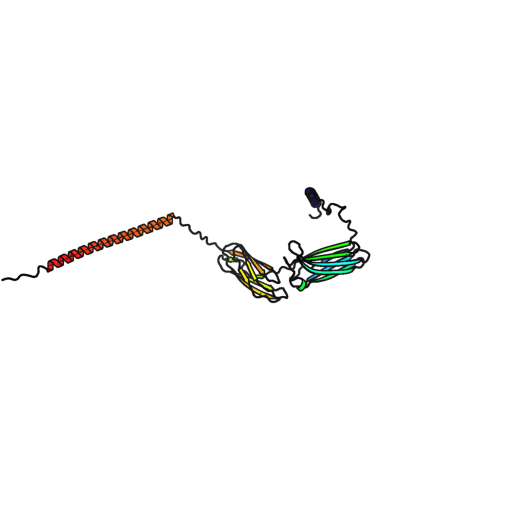26.044 -60.914 1.00 61.91 260 VAL A O 1
ATOM 2071 N N . GLU A 1 261 ? 17.171 27.894 -60.258 1.00 62.97 261 GLU A N 1
ATOM 2072 C CA . GLU A 1 261 ? 16.995 28.487 -61.593 1.00 62.97 261 GLU A CA 1
ATOM 2073 C C . GLU A 1 261 ? 18.340 28.818 -62.245 1.00 62.97 261 GLU A C 1
ATOM 2075 O O . GLU A 1 261 ? 18.628 28.315 -63.326 1.00 62.97 261 GLU A O 1
ATOM 2080 N N . LYS A 1 262 ? 19.256 29.488 -61.528 1.00 63.09 262 LYS A N 1
ATOM 2081 C CA . LYS A 1 262 ? 20.622 29.742 -62.032 1.00 63.09 262 LYS A CA 1
ATOM 2082 C C . LYS A 1 262 ? 21.392 28.466 -62.385 1.00 63.09 262 LYS A C 1
ATOM 2084 O O . LYS A 1 262 ? 22.270 28.488 -63.246 1.00 63.09 262 LYS A O 1
ATOM 2089 N N . ARG A 1 263 ? 21.112 27.348 -61.703 1.00 64.00 263 ARG A N 1
ATOM 2090 C CA . ARG A 1 263 ? 21.712 26.045 -62.033 1.00 64.00 263 ARG A CA 1
ATOM 2091 C C . ARG A 1 263 ? 21.099 25.447 -63.294 1.00 64.00 263 ARG A C 1
ATOM 2093 O O . ARG A 1 263 ? 21.850 24.866 -64.072 1.00 64.00 263 ARG A O 1
ATOM 2100 N N . LYS A 1 264 ? 19.789 25.612 -63.507 1.00 62.66 264 LYS A N 1
ATOM 2101 C CA . LYS A 1 264 ? 19.126 25.221 -64.757 1.00 62.66 264 LYS A CA 1
ATOM 2102 C C . LYS A 1 264 ? 19.673 26.029 -65.929 1.00 62.66 264 LYS A C 1
ATOM 2104 O O . LYS A 1 264 ? 20.147 25.412 -66.870 1.00 62.66 264 LYS A O 1
ATOM 2109 N N . ASP A 1 265 ? 19.760 27.353 -65.819 1.00 66.75 265 ASP A N 1
ATOM 2110 C CA . ASP A 1 265 ? 20.278 28.213 -66.896 1.00 66.75 265 ASP A CA 1
ATOM 2111 C C . ASP A 1 265 ? 21.720 27.868 -67.274 1.00 66.75 265 ASP A C 1
ATOM 2113 O O . ASP A 1 265 ? 22.065 27.779 -68.452 1.00 66.75 265 ASP A O 1
ATOM 2117 N N . LYS A 1 266 ? 22.568 27.585 -66.277 1.00 67.94 266 LYS A N 1
ATOM 2118 C CA . LYS A 1 266 ? 23.960 27.180 -66.513 1.00 67.94 266 LYS A CA 1
ATOM 2119 C C . LYS A 1 266 ? 24.069 25.803 -67.178 1.00 67.94 266 LYS A C 1
ATOM 2121 O O . LYS A 1 266 ? 25.007 25.571 -67.939 1.00 67.94 266 LYS A O 1
ATOM 2126 N N . GLN A 1 267 ? 23.138 24.894 -66.890 1.00 70.44 267 GLN A N 1
ATOM 2127 C CA . GLN A 1 267 ? 23.062 23.586 -67.539 1.00 70.44 267 GLN A CA 1
ATOM 2128 C C . GLN A 1 267 ? 22.553 23.722 -68.980 1.00 70.44 267 GLN A C 1
ATOM 2130 O O . GLN A 1 267 ? 23.134 23.126 -69.883 1.00 70.44 267 GLN A O 1
ATOM 2135 N N . THR A 1 268 ? 21.529 24.553 -69.203 1.00 65.81 268 THR A N 1
ATOM 2136 C CA . THR A 1 268 ? 20.995 24.859 -70.535 1.00 65.81 268 THR A CA 1
ATOM 2137 C C . THR A 1 268 ? 22.079 25.474 -71.413 1.00 65.81 268 THR A C 1
ATOM 2139 O O . THR A 1 268 ? 22.335 24.952 -72.490 1.00 65.81 268 THR A O 1
ATOM 2142 N N . PHE A 1 269 ? 22.809 26.478 -70.914 1.00 66.94 269 PHE A N 1
ATOM 2143 C CA . PHE A 1 269 ? 23.909 27.115 -71.645 1.00 66.94 269 PHE A CA 1
ATOM 2144 C C . PHE A 1 269 ? 25.004 26.117 -72.053 1.00 66.94 269 PHE A C 1
ATOM 2146 O O . PHE A 1 269 ? 25.446 26.117 -73.199 1.00 66.94 269 PHE A O 1
ATOM 2153 N N . LYS A 1 270 ? 25.401 25.210 -71.148 1.00 74.19 270 LYS A N 1
ATOM 2154 C CA . LYS A 1 270 ? 26.375 24.152 -71.468 1.00 74.19 270 LYS A CA 1
ATOM 2155 C C . LYS A 1 270 ? 25.875 23.195 -72.550 1.00 74.19 270 LYS A C 1
ATOM 2157 O O . LYS A 1 270 ? 26.658 22.791 -73.404 1.00 74.19 270 LYS A O 1
ATOM 2162 N N . ASN A 1 271 ? 24.596 22.831 -72.513 1.00 74.25 271 ASN A N 1
ATOM 2163 C CA . ASN A 1 271 ? 24.012 21.934 -73.506 1.00 74.25 271 ASN A CA 1
ATOM 2164 C C . ASN A 1 271 ? 23.925 22.608 -74.883 1.00 74.25 271 ASN A C 1
ATOM 2166 O O . ASN A 1 271 ? 24.281 21.983 -75.879 1.00 74.25 271 ASN A O 1
ATOM 2170 N N . THR A 1 272 ? 23.534 23.886 -74.936 1.00 68.50 272 THR A N 1
ATOM 2171 C CA . THR A 1 272 ? 23.514 24.669 -76.181 1.00 68.50 272 THR A CA 1
ATOM 2172 C C . THR A 1 272 ? 24.920 24.819 -76.765 1.00 68.50 272 THR A C 1
ATOM 2174 O O . THR A 1 272 ? 25.101 24.703 -77.974 1.00 68.50 272 THR A O 1
ATOM 2177 N N . GLN A 1 273 ? 25.932 25.018 -75.916 1.00 76.50 273 GLN A N 1
ATOM 2178 C CA . GLN A 1 273 ? 27.319 25.150 -76.358 1.00 76.50 273 GLN A CA 1
ATOM 2179 C C . GLN A 1 273 ? 27.882 23.834 -76.914 1.00 76.50 273 GLN A C 1
ATOM 2181 O O . GLN A 1 27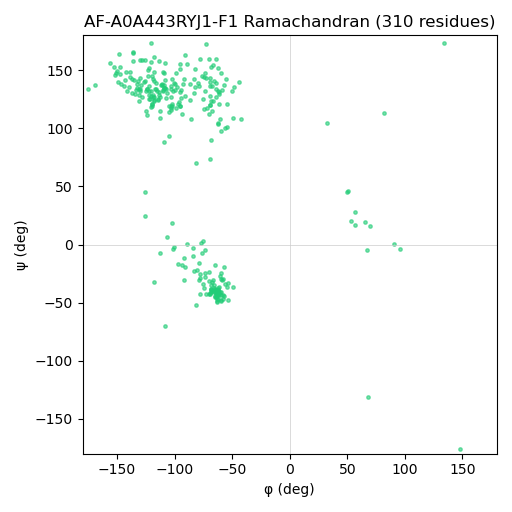3 ? 28.501 23.847 -77.974 1.00 76.50 273 GLN A O 1
ATOM 2186 N N . MET A 1 274 ? 27.583 22.692 -76.280 1.00 80.44 274 MET A N 1
ATOM 2187 C CA . MET A 1 274 ? 27.938 21.377 -76.834 1.00 80.44 274 MET A CA 1
ATOM 2188 C C . MET A 1 274 ? 27.243 21.101 -78.172 1.00 80.44 274 MET A C 1
ATOM 2190 O O . MET A 1 274 ? 27.888 20.610 -79.094 1.00 80.44 274 MET A O 1
ATOM 2194 N N . GLN A 1 275 ? 25.955 21.442 -78.310 1.00 74.88 275 GLN A N 1
ATOM 2195 C CA . GLN A 1 275 ? 25.243 21.288 -79.585 1.00 74.88 275 GLN A CA 1
ATOM 2196 C C . GLN A 1 275 ? 25.855 22.147 -80.694 1.00 74.88 275 GLN A C 1
ATOM 2198 O O . GLN A 1 275 ? 25.998 21.676 -81.820 1.00 74.88 275 GLN A O 1
ATOM 2203 N N . TYR A 1 276 ? 26.253 23.381 -80.382 1.00 76.88 276 TYR A N 1
ATOM 2204 C CA . TYR A 1 276 ? 26.900 24.258 -81.353 1.00 76.88 276 TYR A CA 1
ATOM 2205 C C . TYR A 1 276 ? 28.261 23.708 -81.799 1.00 76.88 276 TYR A C 1
ATOM 2207 O O . TYR A 1 276 ? 28.544 23.655 -82.991 1.00 76.88 276 TYR A O 1
ATOM 2215 N N . GLU A 1 277 ? 29.087 23.233 -80.865 1.00 86.19 277 GLU A N 1
ATOM 2216 C CA . GLU A 1 277 ? 30.372 22.599 -81.192 1.00 86.19 277 GLU A CA 1
ATOM 2217 C C . GLU A 1 277 ? 30.199 21.335 -82.046 1.00 86.19 277 GLU A C 1
ATOM 2219 O O . GLU A 1 277 ? 31.005 21.069 -82.939 1.00 86.19 277 GLU A O 1
ATOM 2224 N N . GLN A 1 278 ? 29.141 20.563 -81.798 1.00 81.62 278 GLN A N 1
ATOM 2225 C CA . GLN A 1 278 ? 28.831 19.356 -82.557 1.00 81.62 278 GLN A CA 1
ATOM 2226 C C . GLN A 1 278 ? 28.377 19.687 -83.986 1.00 81.62 278 GLN A C 1
ATOM 2228 O O . GLN A 1 278 ? 28.885 19.091 -84.933 1.00 81.62 278 GLN A O 1
ATOM 2233 N N . TYR A 1 279 ? 27.533 20.708 -84.150 1.00 81.00 279 TYR A N 1
ATOM 2234 C CA . TYR A 1 279 ? 27.138 21.222 -85.463 1.00 81.00 279 TYR A CA 1
ATOM 2235 C C . TYR A 1 279 ? 28.341 21.726 -86.276 1.00 81.00 279 TYR A C 1
ATOM 2237 O O . TYR A 1 279 ? 28.478 21.402 -87.452 1.00 81.00 279 TYR A O 1
ATOM 2245 N N . GLN A 1 280 ? 29.261 22.466 -85.648 1.00 82.44 280 GLN A N 1
ATOM 2246 C CA . GLN A 1 280 ? 30.475 22.946 -86.322 1.00 82.44 280 GLN A CA 1
ATOM 2247 C C . GLN A 1 280 ? 31.370 21.793 -86.802 1.00 82.44 280 GLN A C 1
ATOM 2249 O O . GLN A 1 280 ? 31.929 21.858 -87.896 1.00 82.44 280 GLN A O 1
ATOM 2254 N N . LYS A 1 281 ? 31.473 20.708 -86.021 1.00 86.38 281 LYS A N 1
ATOM 2255 C CA . LYS A 1 281 ? 32.198 19.497 -86.438 1.00 86.38 281 LYS A CA 1
ATOM 2256 C C . LYS A 1 281 ? 31.525 18.792 -87.614 1.00 86.38 281 LYS A C 1
ATOM 2258 O O . LYS A 1 281 ? 32.222 18.336 -88.516 1.00 86.38 281 LYS A O 1
ATOM 2263 N N . GLU A 1 282 ? 30.198 18.702 -87.620 1.00 84.44 282 GLU A N 1
ATOM 2264 C CA . GLU A 1 282 ? 29.451 18.099 -88.732 1.00 84.44 282 GLU A CA 1
ATOM 2265 C C . GLU A 1 282 ? 29.626 18.894 -90.030 1.00 84.44 282 GLU A C 1
ATOM 2267 O O . GLU A 1 282 ? 29.904 18.296 -91.067 1.00 84.44 282 GLU A O 1
ATOM 2272 N N . GLN A 1 283 ? 29.575 20.228 -89.964 1.00 82.06 283 GLN A N 1
ATOM 2273 C CA . GLN A 1 283 ? 29.836 21.096 -91.119 1.00 82.06 283 GLN A CA 1
ATOM 2274 C C . GLN A 1 283 ? 31.263 20.923 -91.664 1.00 82.06 283 GLN A C 1
ATOM 2276 O O . GLN A 1 283 ? 31.457 20.816 -92.873 1.00 82.06 283 GLN A O 1
ATOM 2281 N N . GLN A 1 284 ? 32.268 20.817 -90.787 1.00 82.81 284 GLN A N 1
ATOM 2282 C CA . GLN A 1 284 ? 33.648 20.551 -91.210 1.00 82.81 284 GLN A CA 1
ATOM 2283 C C . GLN A 1 284 ? 33.810 19.175 -91.869 1.00 82.81 284 GLN A C 1
ATOM 2285 O O . GLN A 1 284 ? 34.540 19.054 -92.851 1.00 82.81 284 GLN A O 1
ATOM 2290 N N . MET A 1 285 ? 33.128 18.143 -91.360 1.00 81.88 285 MET A N 1
ATOM 2291 C CA . MET A 1 285 ? 33.152 16.812 -91.975 1.00 81.88 285 MET A CA 1
ATOM 2292 C C . MET A 1 285 ? 32.447 16.786 -93.334 1.00 81.88 285 MET A C 1
ATOM 2294 O O . MET A 1 285 ? 32.945 16.131 -94.245 1.00 81.88 285 MET A O 1
ATOM 2298 N N . GLN A 1 286 ? 31.330 17.504 -93.491 1.00 79.25 286 GLN A N 1
ATOM 2299 C CA . GLN A 1 286 ? 30.645 17.637 -94.782 1.00 79.25 286 GLN A CA 1
ATOM 2300 C C . GLN A 1 286 ? 31.534 18.335 -95.814 1.00 79.25 286 GLN A C 1
ATOM 2302 O O . GLN A 1 286 ? 31.723 17.803 -96.903 1.00 79.25 286 GLN A O 1
ATOM 2307 N N . PHE A 1 287 ? 32.169 19.446 -95.437 1.00 77.88 287 PHE A N 1
ATOM 2308 C CA . PHE A 1 287 ? 33.103 20.154 -96.314 1.00 77.88 287 PHE A CA 1
ATOM 2309 C C . PHE A 1 287 ? 34.307 19.282 -96.715 1.00 77.88 287 PHE A C 1
ATOM 2311 O O . PHE A 1 287 ? 34.711 19.259 -97.876 1.00 77.88 287 PHE A O 1
ATOM 2318 N N . ALA A 1 288 ? 34.860 18.507 -95.775 1.00 78.12 288 ALA A N 1
ATOM 2319 C CA . ALA A 1 288 ? 35.932 17.559 -96.073 1.00 78.12 288 ALA A CA 1
ATOM 2320 C C . ALA A 1 288 ? 35.471 16.425 -97.011 1.00 78.12 288 ALA A C 1
ATOM 2322 O O . ALA A 1 288 ? 36.221 16.024 -97.899 1.00 78.12 288 ALA A O 1
ATOM 2323 N N . ALA A 1 289 ? 34.244 15.922 -96.846 1.00 74.06 289 ALA A N 1
ATOM 2324 C CA . ALA A 1 289 ? 33.680 14.878 -97.701 1.00 74.06 289 ALA A CA 1
ATOM 2325 C C . ALA A 1 289 ? 33.412 15.370 -99.135 1.00 74.06 289 ALA A C 1
ATOM 2327 O O . ALA A 1 289 ? 33.694 14.639 -100.086 1.00 74.06 289 ALA A O 1
ATOM 2328 N N . GLU A 1 290 ? 32.935 16.606 -99.304 1.00 73.00 290 GLU A N 1
ATOM 2329 C CA . GLU A 1 290 ? 32.754 17.236 -100.621 1.00 73.00 290 GLU A CA 1
ATOM 2330 C C . GLU A 1 290 ? 34.094 17.430 -101.344 1.00 73.00 290 GLU A C 1
ATOM 2332 O O . GLU A 1 290 ? 34.208 17.113 -102.530 1.00 73.00 290 GLU A O 1
ATOM 2337 N N . HIS A 1 291 ? 35.140 17.850 -100.622 1.00 70.19 291 HIS A N 1
ATOM 2338 C CA . HIS A 1 291 ? 36.490 17.962 -101.181 1.00 70.19 291 HIS A CA 1
ATOM 2339 C C . HIS A 1 291 ? 37.054 16.612 -101.652 1.00 70.19 291 HIS A C 1
ATOM 2341 O O . HIS A 1 291 ? 37.688 16.545 -102.705 1.00 70.19 291 HIS A O 1
ATOM 2347 N N . ILE A 1 292 ? 36.793 15.532 -100.907 1.00 68.75 292 ILE A N 1
ATOM 2348 C CA . ILE A 1 292 ? 37.207 14.172 -101.286 1.00 68.75 292 ILE A CA 1
ATOM 2349 C C . ILE A 1 292 ? 36.427 13.683 -102.520 1.00 68.75 292 ILE A C 1
ATOM 2351 O O . ILE A 1 292 ? 37.001 13.040 -103.398 1.00 68.75 292 ILE A O 1
ATOM 2355 N N . GLN A 1 293 ? 35.133 13.997 -102.638 1.00 65.00 293 GLN A N 1
ATOM 2356 C CA . GLN A 1 293 ? 34.351 13.650 -103.832 1.00 65.00 293 GLN A CA 1
ATOM 2357 C C . GLN A 1 293 ? 34.829 14.397 -105.085 1.00 65.00 293 GLN A C 1
ATOM 2359 O O . GLN A 1 293 ? 34.884 13.796 -106.160 1.00 65.00 293 GLN A O 1
ATOM 2364 N N . GLN A 1 294 ? 35.237 15.664 -104.953 1.00 61.03 294 GLN A N 1
ATOM 2365 C CA . GLN A 1 294 ? 35.828 16.425 -106.057 1.00 61.03 294 GLN A CA 1
ATOM 2366 C C . GLN A 1 294 ? 37.172 15.834 -106.507 1.00 61.03 294 GLN A C 1
ATOM 2368 O O . GLN A 1 294 ? 37.346 15.599 -107.703 1.00 61.03 294 GLN A O 1
ATOM 2373 N N . SER A 1 295 ? 38.068 15.465 -105.582 1.00 59.22 295 SER A N 1
ATOM 2374 C CA . SER A 1 295 ? 39.356 14.850 -105.950 1.00 59.22 295 SER A CA 1
ATOM 2375 C C . SER A 1 295 ? 39.201 13.471 -106.609 1.00 59.22 295 SER A C 1
ATOM 2377 O O . SER A 1 295 ? 39.932 13.145 -107.541 1.00 59.22 295 SER A O 1
ATOM 2379 N N . VAL A 1 296 ? 38.208 12.674 -106.192 1.00 59.25 296 VAL A N 1
ATOM 2380 C CA . VAL A 1 296 ? 37.912 11.372 -106.824 1.00 59.25 296 VAL A CA 1
ATOM 2381 C C . VAL A 1 296 ? 37.326 11.551 -108.236 1.00 59.25 296 VAL A C 1
ATOM 2383 O O . VAL A 1 296 ? 37.583 10.734 -109.119 1.00 59.25 296 VAL A O 1
ATOM 2386 N N . SER A 1 297 ? 36.584 12.633 -108.497 1.00 54.38 297 SER A N 1
ATOM 2387 C CA . SER A 1 297 ? 36.070 12.940 -109.843 1.00 54.38 297 SER A CA 1
ATOM 2388 C C . SER A 1 297 ? 37.149 13.443 -110.823 1.00 54.38 297 SER A C 1
ATOM 2390 O O . SER A 1 297 ? 37.061 13.183 -112.027 1.00 54.38 297 SER A O 1
ATOM 2392 N N . GLU A 1 298 ? 38.214 14.074 -110.321 1.00 54.75 298 GLU A N 1
ATOM 2393 C CA . GLU A 1 298 ? 39.374 14.490 -111.124 1.00 54.75 298 GLU A CA 1
ATOM 2394 C C . GLU A 1 298 ? 40.291 13.301 -111.485 1.00 54.75 298 GLU A C 1
ATOM 2396 O O . GLU A 1 298 ? 40.781 13.214 -112.613 1.00 54.75 298 GLU A O 1
ATOM 2401 N N . GLU A 1 299 ? 40.437 12.299 -110.611 1.00 53.53 299 GLU A N 1
ATOM 2402 C CA . GLU A 1 299 ? 41.191 11.077 -110.943 1.00 53.53 299 GLU A CA 1
ATOM 2403 C C . GLU A 1 299 ? 40.491 10.207 -112.006 1.00 53.53 299 GLU A C 1
ATOM 2405 O O . GLU A 1 299 ? 41.157 9.644 -112.882 1.00 53.53 299 GLU A O 1
ATOM 2410 N N . VAL A 1 300 ? 39.152 10.152 -112.014 1.00 53.12 300 VAL A N 1
ATOM 2411 C CA . VAL A 1 300 ? 38.376 9.383 -113.012 1.00 53.12 300 VAL A CA 1
ATOM 2412 C C . VAL A 1 300 ? 38.377 10.049 -114.399 1.00 53.12 300 VAL A C 1
ATOM 2414 O O . VAL A 1 300 ? 38.252 9.358 -115.413 1.00 53.12 300 VAL A O 1
ATOM 2417 N N . THR A 1 301 ? 38.588 11.366 -114.486 1.00 49.25 301 THR A N 1
ATOM 2418 C CA . THR A 1 301 ? 38.704 12.069 -115.780 1.00 49.25 301 THR A CA 1
ATOM 2419 C C . THR A 1 301 ? 40.108 11.988 -116.392 1.00 49.25 301 THR A C 1
ATOM 2421 O O . THR A 1 301 ? 40.221 12.032 -117.617 1.00 49.25 301 THR A O 1
ATOM 2424 N N . SER A 1 302 ? 41.167 11.744 -115.604 1.00 48.50 302 SER A N 1
ATOM 2425 C CA . SER A 1 302 ? 42.522 11.508 -116.147 1.00 48.50 302 SER A CA 1
ATOM 2426 C C . SER A 1 302 ? 42.736 10.093 -116.714 1.00 48.50 302 SER A C 1
ATOM 2428 O O . SER A 1 302 ? 43.524 9.914 -117.641 1.00 48.50 302 SER A O 1
ATOM 2430 N N . ASN A 1 303 ? 41.980 9.092 -116.244 1.00 47.34 303 ASN A N 1
ATOM 2431 C CA . ASN A 1 303 ? 42.109 7.697 -116.696 1.00 47.34 303 ASN A CA 1
ATOM 2432 C C . ASN A 1 303 ? 41.234 7.327 -117.915 1.00 47.34 303 ASN A C 1
ATOM 2434 O O . ASN A 1 303 ? 41.295 6.194 -118.390 1.00 47.34 303 ASN A O 1
ATOM 2438 N N . ASN A 1 304 ? 40.455 8.273 -118.458 1.00 45.94 304 ASN A N 1
ATOM 2439 C CA . ASN A 1 304 ? 39.589 8.067 -119.632 1.00 45.94 304 ASN A CA 1
ATOM 2440 C C . ASN A 1 304 ? 40.091 8.734 -120.933 1.00 45.94 304 ASN A C 1
ATOM 2442 O O . ASN A 1 304 ? 39.413 8.647 -121.952 1.00 45.94 304 ASN A O 1
ATOM 2446 N N . TYR A 1 305 ? 41.300 9.314 -120.946 1.00 45.81 305 TYR A N 1
ATOM 2447 C CA . TYR A 1 305 ? 41.972 9.800 -122.171 1.00 45.81 305 TYR A CA 1
ATOM 2448 C C . TYR A 1 305 ? 43.075 8.856 -122.693 1.00 45.81 305 TYR A C 1
ATOM 2450 O O . TYR A 1 305 ? 43.926 9.252 -123.485 1.00 45.81 305 TYR A O 1
ATOM 2458 N N . GLY A 1 306 ? 43.063 7.589 -122.270 1.00 47.34 306 GLY A N 1
ATOM 2459 C CA . GLY A 1 306 ? 44.091 6.599 -122.600 1.00 47.34 306 GLY A CA 1
ATOM 2460 C C . GLY A 1 306 ? 43.555 5.310 -123.221 1.00 47.34 306 GLY A C 1
ATOM 2461 O O . GLY A 1 306 ? 43.958 4.238 -122.783 1.00 47.34 306 GLY A O 1
ATOM 2462 N N . ARG A 1 307 ? 42.633 5.368 -124.193 1.00 47.88 307 ARG A N 1
ATOM 2463 C CA . ARG A 1 307 ? 42.325 4.245 -125.109 1.00 47.88 307 ARG A CA 1
ATOM 2464 C C . ARG A 1 307 ? 41.422 4.718 -126.259 1.00 47.88 307 ARG A C 1
ATOM 2466 O O . ARG A 1 307 ? 40.453 5.413 -125.995 1.00 47.88 307 ARG A O 1
ATOM 2473 N N . PHE A 1 308 ? 41.730 4.261 -127.482 1.00 40.22 308 PHE A N 1
ATOM 2474 C CA . PHE A 1 308 ? 41.192 4.635 -128.816 1.00 40.22 308 PHE A CA 1
ATOM 2475 C C . PHE A 1 308 ? 41.847 5.914 -129.393 1.00 40.22 308 PHE A C 1
ATOM 2477 O O . PHE A 1 308 ? 41.703 6.976 -128.815 1.00 40.22 308 PHE A O 1
ATOM 2484 N N . LEU A 1 309 ? 42.633 5.918 -130.483 1.00 35.28 309 LEU A N 1
ATOM 2485 C CA . LEU A 1 309 ? 42.579 5.158 -131.741 1.00 35.28 309 LEU A CA 1
ATOM 2486 C C . LEU A 1 309 ? 43.969 4.956 -132.395 1.00 35.28 309 LEU A C 1
ATOM 2488 O O . LEU A 1 309 ? 44.825 5.834 -132.368 1.00 35.28 309 LEU A O 1
ATOM 2492 N N . ILE A 1 310 ? 44.113 3.796 -133.042 1.00 41.09 310 ILE A N 1
ATOM 2493 C CA . ILE A 1 310 ? 45.082 3.415 -134.090 1.00 41.09 310 ILE A CA 1
ATOM 2494 C C . ILE A 1 310 ? 44.539 3.913 -135.444 1.00 41.09 310 ILE A C 1
ATOM 2496 O O . ILE A 1 310 ? 43.333 3.786 -135.612 1.00 41.09 310 ILE A O 1
ATOM 2500 N N . PHE A 1 311 ? 45.369 4.402 -136.387 1.00 37.94 311 PHE A N 1
ATOM 2501 C CA . PHE A 1 311 ? 45.306 4.095 -137.841 1.00 37.94 311 PHE A CA 1
ATOM 2502 C C . PHE A 1 311 ? 46.477 4.718 -138.648 1.00 37.94 311 PHE A C 1
ATOM 2504 O O . PHE A 1 311 ? 46.729 5.916 -138.536 1.00 37.94 311 PHE A O 1
ATOM 2511 N N . PHE A 1 312 ? 47.053 3.861 -139.510 1.00 38.53 312 PHE A N 1
ATOM 2512 C CA . PHE A 1 312 ? 48.107 3.991 -140.543 1.00 38.53 312 PHE A CA 1
ATOM 2513 C C . PHE A 1 312 ? 49.578 3.912 -140.118 1.00 38.53 312 PHE A C 1
ATOM 2515 O O . PHE A 1 312 ? 50.090 4.844 -139.468 1.00 38.53 312 PHE A O 1
#

Organism: NCBI:txid299467

Mean predicted aligned error: 14.09 Å

Sequence (312 aa):
MEGSYEERESYKKAAKSLGILPVSLNASLVPKSGKRDVFIKIKTPTTANLGDTFSFRVILRNASPKSKKVLLSVVVSSVYYSDSDAYTIYSSAKNIQILKRESQTINYLVKPEDYISKLIDFNTIRIEVVAKSNKGVEWTETKFAFEELRLSLKYPKSVPINKHFKLEVHFQNPLKVKLTNCRFNIEGKRLDKKTLEIKNVAPGAMKKVTFTLIATQALQENIVITFHSNELGESQSMAKINIVGKRKRLFAKLVPLSAVEKRKDKQTFKNTQMQYEQYQKEQQMQFAAEHIQQSVSEEVTSNNYGRFLIFF

Foldseek 3Di:
DPPDPVVVVVVVVVCVVVVHDDCVNVPVSPPPQDPDQKDWDKAFDPAAAQAAKGKIKIKIFGQAQAKWKKWKKKWKFAAAPVGDGFDTLDIDIDIDIAGGRGMDMDMDIGHNVSPLLRHDHQRKMKMKMWIDTPSGIDIDMDMDGHDAAAWDKDFDQEEEAFDKTKIKTKDWAQHQAKWPQKKKWKDKPQWDIDIDTDHIAHHRHMDMDMDITHGHDQAWIKMKMWIATNRNGIHIDIDIHGYDDDRPPPPVPPPPVVNVVVVVVVVVVVVVVVVVVVVVVVVVVVVVVVVVVVVVVVVVVVVPVPDDDDDD

Radius of gyration: 46.98 Å; Cα contacts (8 Å, |Δi|>4): 555; chains: 1; bounding box: 75×52×179 Å

pLDDT: mean 85.33, std 14.82, range [35.28, 97.88]

Secondary structure (DSSP, 8-state):
-TT-HHHHHHHHHHHHHTT---GGG-TTTS-------EEEEEE--S---TTS-EEEEEEEEE-SSS-EEEEEEEEEEEE-TTS-EEEEEEEEEEEEEE-TT-EEEEEEEE-HHHHGGG--TTTEEEEEEEEEETTEEEEEEEEEEPPPPPPEEE--SEEETT-EEEEEEEEE--SSS-B-S-EEEEEETTEEEEEEE---BPTT-EEEEEEEEE--SSSEEEEEEEEEETTTEEEEEEEEEEEES-----------HHHHHHHHHHHHHHHHHHHHHHHHHHHHHHHHHHHHHHHHHHHHHHTTSS------